Protein AF-A0AAJ4DFL1-F1 (afdb_monomer_lite)

pLDDT: mean 72.44, std 19.65, range [37.81, 98.0]

Radius of gyration: 39.37 Å; chains: 1; bounding box: 104×99×91 Å

Structure (mmCIF, N/CA/C/O backbone):
data_AF-A0AAJ4DFL1-F1
#
_entry.id   AF-A0AAJ4DFL1-F1
#
loop_
_atom_site.group_PDB
_atom_site.id
_atom_site.type_symbol
_atom_site.label_atom_id
_atom_site.label_alt_id
_atom_site.label_comp_id
_atom_site.label_asym_id
_atom_site.label_entity_id
_atom_site.label_seq_id
_atom_site.pdbx_PDB_ins_code
_atom_site.Cartn_x
_atom_site.Cartn_y
_atom_site.Cartn_z
_atom_site.occupancy
_atom_site.B_iso_or_equiv
_atom_site.auth_seq_id
_atom_site.auth_comp_id
_atom_site.auth_asym_id
_atom_site.auth_atom_id
_atom_site.pdbx_PDB_model_num
ATOM 1 N N . MET A 1 1 ? 28.702 -18.946 -55.235 1.00 53.72 1 MET A N 1
ATOM 2 C CA . MET A 1 1 ? 29.778 -18.644 -54.269 1.00 53.72 1 MET A CA 1
ATOM 3 C C . MET A 1 1 ? 29.475 -17.283 -53.666 1.00 53.72 1 MET A C 1
ATOM 5 O O . MET A 1 1 ? 29.506 -16.307 -54.401 1.00 53.72 1 MET A O 1
ATOM 9 N N . THR A 1 2 ? 29.074 -17.209 -52.398 1.00 60.59 2 THR A N 1
ATOM 10 C CA . THR A 1 2 ? 28.815 -15.931 -51.713 1.00 60.59 2 THR A CA 1
ATOM 11 C C . THR A 1 2 ? 30.105 -15.444 -51.063 1.00 60.59 2 THR A C 1
ATOM 13 O O . THR A 1 2 ? 30.611 -16.074 -50.138 1.00 60.59 2 THR A O 1
ATOM 16 N N . THR A 1 3 ? 30.663 -14.351 -51.575 1.00 58.91 3 THR A N 1
ATOM 17 C CA . THR A 1 3 ? 31.825 -13.661 -51.001 1.00 58.91 3 THR A CA 1
ATOM 18 C C . THR A 1 3 ? 31.372 -12.766 -49.852 1.00 58.91 3 THR A C 1
ATOM 20 O O . THR A 1 3 ? 30.737 -11.739 -50.082 1.00 58.91 3 THR A O 1
ATOM 23 N N . THR A 1 4 ? 31.691 -13.154 -48.618 1.00 68.88 4 THR A N 1
ATOM 24 C CA . THR A 1 4 ? 31.477 -12.321 -47.429 1.00 68.88 4 THR A CA 1
ATOM 25 C C . THR A 1 4 ? 32.661 -11.374 -47.262 1.00 68.88 4 THR A C 1
ATOM 27 O O . THR A 1 4 ? 33.772 -11.809 -46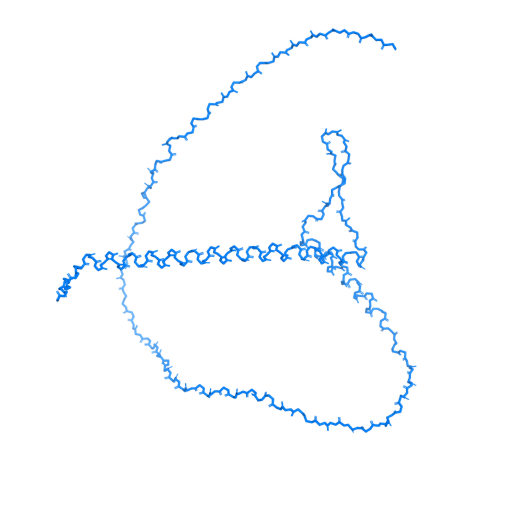.966 1.00 68.88 4 THR A O 1
ATOM 30 N N . THR A 1 5 ? 32.436 -10.080 -47.467 1.00 79.19 5 THR A N 1
ATOM 31 C CA . THR A 1 5 ? 33.447 -9.038 -47.241 1.00 79.19 5 THR A CA 1
ATOM 32 C C . THR A 1 5 ? 33.637 -8.814 -45.734 1.00 79.19 5 THR A C 1
ATOM 34 O O . THR A 1 5 ? 32.636 -8.732 -45.014 1.00 79.19 5 THR A O 1
ATOM 37 N N . PRO A 1 6 ? 34.879 -8.706 -45.223 1.00 80.25 6 PRO A N 1
ATOM 38 C CA . PRO A 1 6 ? 35.115 -8.472 -43.801 1.00 80.25 6 PRO A CA 1
ATOM 39 C C . PRO A 1 6 ? 34.605 -7.090 -43.367 1.00 80.25 6 PRO A C 1
ATOM 41 O O . PRO A 1 6 ? 34.792 -6.094 -44.068 1.00 80.25 6 PRO A O 1
ATOM 44 N N . LYS A 1 7 ? 33.967 -7.033 -42.191 1.00 84.94 7 LYS A N 1
ATOM 45 C CA . LYS A 1 7 ? 33.466 -5.785 -41.598 1.00 84.94 7 LYS A CA 1
ATOM 46 C C . LYS A 1 7 ? 34.621 -4.907 -41.122 1.00 84.94 7 LYS A C 1
ATOM 48 O O . LYS A 1 7 ? 35.614 -5.390 -40.581 1.00 84.94 7 LYS A O 1
ATOM 53 N N . THR A 1 8 ? 34.465 -3.599 -41.274 1.00 92.44 8 THR A N 1
ATOM 54 C CA . THR A 1 8 ? 35.417 -2.608 -40.757 1.00 92.44 8 THR A CA 1
ATOM 55 C C . THR A 1 8 ? 35.271 -2.429 -39.241 1.00 92.44 8 THR A C 1
ATOM 57 O O . THR A 1 8 ? 34.187 -2.598 -38.681 1.00 92.44 8 THR A O 1
ATOM 60 N N . ALA A 1 9 ? 36.334 -1.988 -38.561 1.00 90.25 9 ALA A N 1
ATOM 61 C CA . ALA A 1 9 ? 36.309 -1.708 -37.119 1.00 90.25 9 ALA A CA 1
ATOM 62 C C . ALA A 1 9 ? 35.264 -0.646 -36.709 1.00 90.25 9 ALA A C 1
ATOM 64 O O . ALA A 1 9 ? 34.814 -0.612 -35.565 1.00 90.25 9 ALA A O 1
ATOM 65 N N . ARG A 1 10 ? 34.867 0.239 -37.634 1.00 91.12 10 ARG A N 1
ATOM 66 C CA . ARG A 1 10 ? 33.775 1.201 -37.420 1.00 91.12 10 ARG A CA 1
ATOM 67 C C . ARG A 1 10 ? 32.409 0.513 -37.431 1.00 91.12 10 ARG A C 1
ATOM 69 O O . ARG A 1 10 ? 31.585 0.823 -36.581 1.00 91.12 10 ARG A O 1
ATOM 76 N N . GLN A 1 11 ? 32.188 -0.424 -38.355 1.00 91.38 11 GLN A N 1
ATOM 77 C CA . GLN A 1 11 ? 30.948 -1.204 -38.429 1.00 91.38 11 GLN A CA 1
ATOM 78 C C . GLN A 1 11 ? 30.784 -2.099 -37.199 1.00 91.38 11 GLN A C 1
ATOM 80 O O . GLN A 1 11 ? 29.710 -2.116 -36.615 1.00 91.38 11 GLN A O 1
ATOM 85 N N . LEU A 1 12 ? 31.859 -2.751 -36.745 1.00 92.56 12 LEU A N 1
ATOM 86 C CA . LEU A 1 12 ? 31.827 -3.572 -35.529 1.00 92.56 12 LEU A CA 1
ATOM 87 C C . LEU A 1 12 ? 31.477 -2.750 -34.280 1.00 92.56 12 LEU A C 1
ATOM 89 O O . LEU A 1 12 ? 30.645 -3.169 -33.483 1.00 92.56 12 LEU A O 1
ATOM 93 N N . ARG A 1 13 ? 32.057 -1.550 -34.130 1.00 93.06 13 ARG A N 1
ATOM 94 C CA . ARG A 1 13 ? 31.710 -0.643 -33.024 1.00 93.06 13 ARG A CA 1
ATOM 95 C C . ARG A 1 13 ? 30.265 -0.156 -33.102 1.00 93.06 13 ARG A C 1
ATOM 97 O O . ARG A 1 13 ? 29.603 -0.105 -32.076 1.00 93.06 13 ARG A O 1
ATOM 104 N N . ALA A 1 14 ? 29.774 0.174 -34.295 1.00 94.44 14 ALA A N 1
ATOM 105 C CA . ALA A 1 14 ? 28.389 0.604 -34.476 1.00 94.44 14 ALA A CA 1
ATOM 106 C C . ALA A 1 14 ? 27.386 -0.515 -34.144 1.00 94.44 14 ALA A C 1
ATOM 108 O O . ALA A 1 14 ? 26.401 -0.263 -33.461 1.00 94.44 14 ALA A O 1
ATOM 109 N N . GLU A 1 15 ? 27.657 -1.749 -34.576 1.00 93.31 15 GLU A N 1
ATOM 110 C CA . GLU A 1 15 ? 26.826 -2.917 -34.250 1.00 93.31 15 GLU A CA 1
ATOM 111 C C . GLU A 1 15 ? 26.827 -3.213 -32.748 1.00 93.31 15 GLU A C 1
ATOM 113 O O . GLU A 1 15 ? 25.771 -3.449 -32.168 1.00 93.31 15 GLU A O 1
ATOM 118 N N . TRP A 1 16 ? 27.993 -3.139 -32.104 1.00 94.94 16 TRP A N 1
ATOM 119 C CA . TRP A 1 16 ? 28.113 -3.336 -30.661 1.00 94.94 16 TRP A CA 1
ATOM 120 C C . TRP A 1 16 ? 27.351 -2.273 -29.860 1.00 94.94 16 TRP A C 1
ATOM 122 O O . TRP A 1 16 ? 26.625 -2.607 -28.931 1.00 94.94 16 TRP A O 1
ATOM 132 N N . GLN A 1 17 ? 27.461 -1.000 -30.248 1.00 96.12 17 GLN A N 1
ATOM 133 C CA . GLN A 1 17 ? 26.723 0.092 -29.605 1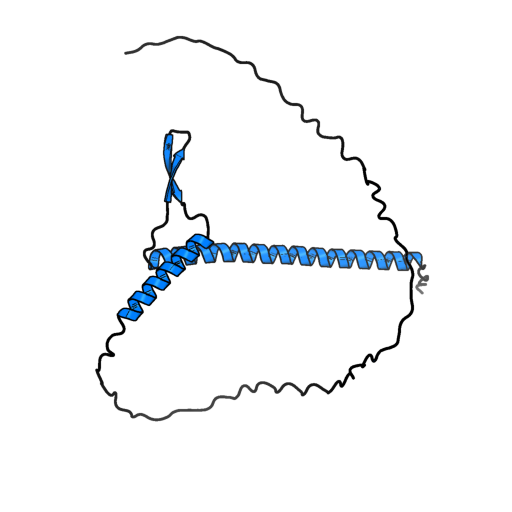.00 96.12 17 GLN A CA 1
ATOM 134 C C . GLN A 1 17 ? 25.208 -0.046 -29.799 1.00 96.12 17 GLN A C 1
ATOM 136 O O . GLN A 1 17 ? 24.447 0.187 -28.866 1.00 96.12 17 GLN A O 1
ATOM 141 N N . ALA A 1 18 ? 24.761 -0.480 -30.981 1.00 95.75 18 ALA A N 1
ATOM 142 C CA . ALA A 1 18 ? 23.346 -0.746 -31.228 1.00 95.75 18 ALA A CA 1
ATOM 143 C C . ALA A 1 18 ? 22.814 -1.910 -30.372 1.00 95.75 18 ALA A C 1
ATOM 145 O O . ALA A 1 18 ? 21.696 -1.840 -29.867 1.00 95.75 18 ALA A O 1
ATOM 146 N N . GLU A 1 19 ? 23.615 -2.960 -30.182 1.00 95.25 19 GLU A N 1
ATOM 147 C CA . GLU A 1 19 ? 23.266 -4.085 -29.311 1.00 95.25 19 GLU A CA 1
ATOM 148 C C . GLU A 1 19 ? 23.213 -3.670 -27.833 1.00 95.25 19 GLU A C 1
ATOM 150 O O . GLU A 1 19 ? 22.277 -4.056 -27.134 1.00 95.25 19 GLU A O 1
ATOM 155 N N . ILE A 1 20 ? 24.159 -2.848 -27.361 1.00 96.62 20 ILE A N 1
ATOM 156 C CA . ILE A 1 20 ? 24.109 -2.279 -26.003 1.00 96.62 20 ILE A CA 1
ATOM 157 C C . ILE A 1 20 ? 22.838 -1.451 -25.828 1.00 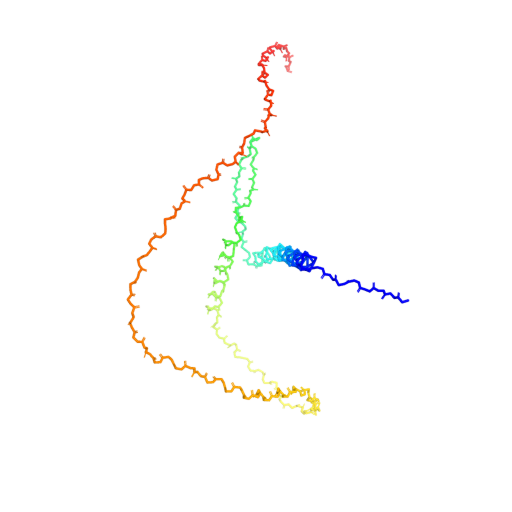96.62 20 ILE A C 1
ATOM 159 O O . ILE A 1 20 ? 22.056 -1.737 -24.926 1.00 96.62 20 ILE A O 1
ATOM 163 N N . ALA A 1 21 ? 22.584 -0.496 -26.726 1.00 96.44 21 ALA A N 1
ATOM 164 C CA . ALA A 1 21 ? 21.412 0.372 -26.643 1.00 96.44 21 ALA A CA 1
ATOM 165 C C . ALA A 1 21 ? 20.101 -0.429 -26.655 1.00 96.44 21 ALA A C 1
ATOM 167 O O . ALA A 1 21 ? 19.148 -0.099 -25.946 1.00 96.44 21 ALA A O 1
ATOM 168 N N . ARG A 1 22 ? 20.048 -1.520 -27.429 1.00 96.75 22 ARG A N 1
ATOM 169 C CA . ARG A 1 22 ? 18.907 -2.436 -27.427 1.00 96.75 22 ARG A CA 1
ATOM 170 C C . ARG A 1 22 ? 18.735 -3.122 -26.070 1.00 96.75 22 ARG A C 1
ATOM 172 O O . ARG A 1 22 ? 17.619 -3.148 -25.558 1.00 96.75 22 ARG A O 1
ATOM 179 N N . ARG A 1 23 ? 19.807 -3.669 -25.492 1.00 97.00 23 ARG A N 1
ATOM 180 C CA . ARG A 1 23 ? 19.751 -4.342 -24.184 1.00 97.00 23 ARG A CA 1
ATOM 181 C C . ARG A 1 23 ? 19.372 -3.382 -23.066 1.00 97.00 23 ARG A C 1
ATOM 183 O O . ARG A 1 23 ? 18.537 -3.726 -22.240 1.00 97.00 23 ARG A O 1
ATOM 190 N N . GLU A 1 24 ? 19.926 -2.176 -23.068 1.00 97.69 24 GLU A N 1
ATOM 191 C CA . GLU A 1 24 ? 19.559 -1.126 -22.114 1.00 97.69 24 GLU A CA 1
ATOM 192 C C . GLU A 1 24 ? 18.075 -0.765 -22.239 1.00 97.69 24 GLU A C 1
ATOM 194 O O . GLU A 1 24 ? 17.365 -0.701 -21.236 1.00 97.69 24 GLU A O 1
ATOM 199 N N . ALA A 1 25 ? 17.565 -0.618 -23.466 1.00 95.94 25 ALA A N 1
ATOM 200 C CA . ALA A 1 25 ? 16.144 -0.370 -23.690 1.00 95.94 25 ALA A CA 1
ATOM 201 C C . ALA A 1 25 ? 15.255 -1.528 -23.195 1.00 95.94 25 ALA A C 1
ATOM 203 O O . ALA A 1 25 ? 14.194 -1.278 -22.618 1.00 95.94 25 ALA A O 1
ATOM 204 N N . GLU A 1 26 ? 15.679 -2.781 -23.390 1.00 97.31 26 GLU A N 1
ATOM 205 C CA . GLU A 1 26 ? 14.979 -3.969 -22.884 1.00 97.31 26 GLU A CA 1
ATOM 206 C C . GLU A 1 26 ? 14.964 -4.009 -21.343 1.00 97.31 26 GLU A C 1
ATOM 208 O O . GLU A 1 26 ? 13.905 -4.252 -20.757 1.00 97.31 26 GLU A O 1
ATOM 213 N N . ILE A 1 27 ? 16.085 -3.691 -20.685 1.00 96.62 27 ILE A N 1
ATOM 214 C CA . ILE A 1 27 ? 16.189 -3.619 -19.215 1.00 96.62 27 ILE A CA 1
ATOM 215 C C . ILE A 1 27 ? 15.248 -2.546 -18.666 1.00 96.62 27 ILE A C 1
ATOM 217 O O . ILE A 1 27 ? 14.385 -2.839 -17.840 1.00 96.62 27 ILE A O 1
ATOM 221 N N . VAL A 1 28 ? 15.330 -1.324 -19.192 1.00 98.00 28 VAL A N 1
ATOM 222 C CA . VAL A 1 28 ? 14.488 -0.209 -18.736 1.00 98.00 28 VAL A CA 1
ATOM 223 C C . VAL A 1 28 ? 12.998 -0.504 -18.971 1.00 98.00 28 VAL A C 1
ATOM 225 O O . VAL A 1 28 ? 12.135 -0.126 -18.171 1.00 98.00 28 VAL A O 1
ATOM 228 N N . ALA A 1 29 ? 12.653 -1.181 -20.070 1.00 97.44 29 ALA A N 1
ATOM 229 C CA . ALA A 1 29 ? 11.278 -1.604 -20.319 1.00 97.44 29 ALA A CA 1
ATOM 230 C C . ALA A 1 29 ? 10.801 -2.646 -19.293 1.00 97.44 29 ALA A C 1
ATOM 232 O O . ALA A 1 29 ? 9.667 -2.539 -18.810 1.00 97.44 29 ALA A O 1
ATOM 233 N N . ALA A 1 30 ? 11.653 -3.612 -18.936 1.00 96.75 30 ALA A N 1
ATOM 234 C CA . ALA A 1 30 ? 11.356 -4.626 -17.928 1.00 96.75 30 ALA A CA 1
ATOM 235 C C . ALA A 1 30 ? 11.167 -4.009 -16.533 1.00 96.75 30 ALA A C 1
ATOM 237 O O . ALA A 1 30 ? 10.155 -4.286 -15.884 1.00 96.75 30 ALA A O 1
ATOM 238 N N . GLU A 1 31 ? 12.052 -3.100 -16.120 1.00 97.88 31 GLU A N 1
ATOM 239 C CA . GLU A 1 31 ? 11.955 -2.383 -14.840 1.00 97.88 31 GLU A CA 1
ATOM 240 C C . GLU A 1 31 ? 10.658 -1.573 -14.744 1.00 97.88 31 GLU A C 1
ATOM 242 O O . GLU A 1 31 ? 9.919 -1.661 -13.763 1.00 97.88 31 GLU A O 1
ATOM 247 N N . ARG A 1 32 ? 10.292 -0.840 -15.805 1.00 97.31 32 ARG A N 1
ATOM 248 C CA . ARG A 1 32 ? 9.018 -0.098 -15.843 1.00 97.31 32 ARG A CA 1
ATOM 249 C C . ARG A 1 32 ? 7.796 -1.011 -15.811 1.00 97.31 32 ARG A C 1
ATOM 251 O O . ARG A 1 32 ? 6.730 -0.584 -15.360 1.00 97.31 32 ARG A O 1
ATOM 258 N N . ALA A 1 33 ? 7.890 -2.220 -16.356 1.00 96.81 33 ALA A N 1
ATOM 259 C CA . ALA A 1 33 ? 6.808 -3.197 -16.286 1.00 96.81 33 ALA A CA 1
ATOM 260 C C . ALA A 1 33 ? 6.703 -3.809 -14.882 1.00 96.81 33 ALA A C 1
ATOM 262 O O . ALA A 1 33 ? 5.599 -4.052 -14.397 1.00 96.81 33 ALA A O 1
ATOM 263 N N . GLU A 1 34 ? 7.828 -4.040 -14.211 1.00 96.88 34 GLU A N 1
ATOM 264 C CA . GLU A 1 34 ? 7.869 -4.482 -12.819 1.00 96.88 34 GLU A CA 1
ATOM 265 C C . GLU A 1 34 ? 7.327 -3.428 -11.855 1.00 96.88 34 GLU A C 1
ATOM 267 O O . GLU A 1 34 ? 6.408 -3.742 -11.101 1.00 96.88 34 GLU A O 1
ATOM 272 N N . ALA A 1 35 ? 7.773 -2.176 -11.961 1.00 97.62 35 ALA A N 1
ATOM 273 C CA . ALA A 1 35 ? 7.247 -1.073 -11.158 1.00 97.62 35 ALA A CA 1
ATOM 274 C C . ALA A 1 35 ? 5.716 -0.969 -11.276 1.00 97.62 35 ALA A C 1
ATOM 276 O O . ALA A 1 35 ? 5.006 -0.934 -10.275 1.00 97.62 35 ALA A O 1
ATOM 277 N N . ARG A 1 36 ? 5.179 -1.063 -12.503 1.00 97.69 36 ARG A N 1
ATOM 278 C CA . ARG A 1 36 ? 3.723 -1.083 -12.734 1.00 97.69 36 ARG A CA 1
ATOM 279 C C . ARG A 1 36 ? 3.020 -2.276 -12.087 1.00 97.69 36 ARG A C 1
ATOM 281 O O . ARG A 1 36 ? 1.903 -2.120 -11.593 1.00 97.69 36 ARG A O 1
ATOM 288 N N . ARG A 1 37 ? 3.638 -3.462 -12.106 1.00 96.81 37 ARG A N 1
ATOM 289 C CA . ARG A 1 37 ? 3.094 -4.662 -11.446 1.00 96.81 37 ARG A CA 1
ATOM 290 C C . ARG A 1 37 ? 3.069 -4.493 -9.929 1.00 96.81 37 ARG A C 1
ATOM 292 O O . ARG A 1 37 ? 2.056 -4.827 -9.318 1.00 96.81 37 ARG A O 1
ATOM 299 N N . ILE A 1 38 ? 4.140 -3.956 -9.346 1.00 96.75 38 ILE A N 1
ATOM 300 C CA . ILE A 1 38 ? 4.238 -3.675 -7.909 1.00 96.75 38 ILE A CA 1
ATOM 301 C C . ILE A 1 38 ? 3.174 -2.653 -7.504 1.00 96.75 38 ILE A C 1
ATOM 303 O O . ILE A 1 38 ? 2.397 -2.921 -6.590 1.00 96.75 38 ILE A O 1
ATOM 307 N N . ASP A 1 39 ? 3.063 -1.539 -8.226 1.00 96.62 39 ASP A N 1
ATOM 308 C CA . ASP A 1 39 ? 2.067 -0.505 -7.940 1.00 96.62 39 ASP A CA 1
ATOM 309 C C . ASP A 1 39 ? 0.639 -1.057 -7.973 1.00 96.62 39 ASP A C 1
ATOM 311 O O . ASP A 1 39 ? -0.170 -0.774 -7.088 1.00 96.62 39 ASP A O 1
ATOM 315 N N . GLU A 1 40 ? 0.307 -1.869 -8.979 1.00 94.94 40 GLU A N 1
ATOM 316 C CA . GLU A 1 40 ? -1.024 -2.466 -9.074 1.00 94.94 40 GLU A CA 1
ATOM 317 C C . GLU A 1 40 ? -1.283 -3.479 -7.952 1.00 94.94 40 GLU A C 1
ATOM 319 O O . GLU A 1 40 ? -2.374 -3.498 -7.371 1.00 94.94 40 GLU A O 1
ATOM 324 N N . ALA A 1 41 ? -0.275 -4.277 -7.588 1.00 93.81 41 ALA A N 1
ATOM 325 C CA . ALA A 1 41 ? -0.357 -5.174 -6.441 1.00 93.81 41 ALA A CA 1
ATOM 326 C C . ALA A 1 41 ? -0.595 -4.393 -5.139 1.00 93.81 41 ALA A C 1
ATOM 328 O O . ALA A 1 41 ? -1.482 -4.760 -4.365 1.00 93.81 41 ALA A O 1
ATOM 329 N N . LEU A 1 42 ? 0.111 -3.277 -4.929 1.00 94.69 42 LEU A N 1
ATOM 330 C CA . LEU A 1 42 ? -0.065 -2.404 -3.767 1.00 94.69 42 LEU A CA 1
ATOM 331 C C . LEU A 1 42 ? -1.451 -1.752 -3.739 1.00 94.69 42 LEU A C 1
ATOM 333 O O . LEU A 1 42 ? -2.086 -1.737 -2.683 1.00 94.69 42 LEU A O 1
ATOM 337 N N . ARG A 1 43 ? -1.975 -1.286 -4.881 1.00 93.81 43 ARG A N 1
ATOM 338 C CA . ARG A 1 43 ? -3.350 -0.754 -4.973 1.00 93.81 43 ARG A CA 1
ATOM 339 C C . ARG A 1 43 ? -4.392 -1.814 -4.629 1.00 93.81 43 ARG A C 1
ATOM 341 O O . ARG A 1 43 ? -5.340 -1.534 -3.891 1.00 93.81 43 ARG A O 1
ATOM 348 N N . ARG A 1 44 ? -4.239 -3.033 -5.157 1.00 89.81 44 ARG A N 1
ATOM 349 C CA . ARG A 1 44 ? -5.159 -4.144 -4.875 1.00 89.81 44 ARG A CA 1
ATOM 350 C C . ARG A 1 44 ? -5.092 -4.559 -3.406 1.00 89.81 44 ARG A C 1
ATOM 352 O O . ARG A 1 44 ? -6.142 -4.723 -2.786 1.00 89.81 44 ARG A O 1
ATOM 359 N N . ALA A 1 45 ? -3.886 -4.683 -2.856 1.00 91.88 45 ALA A N 1
ATOM 360 C CA . ALA A 1 45 ? -3.670 -4.983 -1.447 1.00 91.88 45 ALA A CA 1
ATOM 361 C C . ALA A 1 45 ? -4.248 -3.884 -0.545 1.00 91.88 45 ALA A C 1
ATOM 363 O O . ALA A 1 45 ? -4.907 -4.206 0.435 1.00 91.88 45 ALA A O 1
ATOM 364 N N . GLY A 1 46 ? -4.087 -2.607 -0.906 1.00 88.88 46 GLY A N 1
ATOM 365 C CA . GLY A 1 46 ? -4.658 -1.477 -0.167 1.00 88.88 46 GLY A CA 1
ATOM 366 C C . GLY A 1 46 ? -6.175 -1.571 -0.023 1.00 88.88 46 GLY A C 1
ATOM 367 O O . GLY A 1 46 ? -6.690 -1.466 1.085 1.00 88.88 46 GLY A O 1
ATOM 368 N N . ARG A 1 47 ? -6.900 -1.882 -1.108 1.00 86.06 47 ARG A N 1
ATOM 369 C CA . ARG A 1 47 ? -8.359 -2.101 -1.035 1.00 86.06 47 ARG A CA 1
ATOM 370 C C . ARG A 1 47 ? -8.733 -3.269 -0.121 1.00 86.06 47 ARG A C 1
ATOM 372 O O . ARG A 1 47 ? -9.687 -3.161 0.640 1.00 86.06 47 ARG A O 1
ATOM 379 N N . ALA A 1 48 ? -7.981 -4.369 -0.185 1.00 88.69 48 ALA A N 1
ATOM 380 C CA . ALA A 1 48 ? -8.219 -5.526 0.674 1.00 88.69 48 ALA A CA 1
ATOM 381 C C . ALA A 1 48 ? -7.944 -5.216 2.156 1.00 88.69 48 ALA A C 1
ATOM 383 O O . ALA A 1 48 ? -8.725 -5.628 3.010 1.00 88.69 48 ALA A O 1
ATOM 384 N N . ARG A 1 49 ? -6.883 -4.454 2.462 1.00 89.06 49 ARG A N 1
ATOM 385 C CA . ARG A 1 49 ? -6.576 -4.008 3.830 1.00 89.06 49 ARG A CA 1
ATOM 386 C C . ARG A 1 49 ? -7.678 -3.122 4.393 1.00 89.06 49 ARG A C 1
ATOM 388 O O . ARG A 1 49 ? -8.127 -3.373 5.504 1.00 89.06 49 ARG A O 1
ATOM 395 N N . VAL A 1 50 ? -8.156 -2.147 3.617 1.00 87.62 50 VAL A N 1
ATOM 396 C CA . VAL A 1 50 ? -9.266 -1.276 4.036 1.00 87.62 50 VAL A CA 1
ATOM 397 C C . VAL A 1 50 ? -10.513 -2.103 4.352 1.00 87.62 50 VAL A C 1
ATOM 399 O O . VAL A 1 50 ? -11.050 -1.972 5.446 1.00 87.62 50 VAL A O 1
ATOM 402 N N . ALA A 1 51 ? -10.909 -3.016 3.461 1.00 87.94 51 ALA A N 1
ATOM 403 C CA . ALA A 1 51 ? -12.070 -3.878 3.690 1.00 87.94 51 ALA A CA 1
ATOM 404 C C . ALA A 1 51 ? -11.914 -4.765 4.942 1.00 87.94 51 ALA A C 1
ATOM 406 O O . ALA A 1 51 ? -12.866 -4.947 5.703 1.00 87.94 51 ALA A O 1
ATOM 407 N N . ALA A 1 52 ? -10.711 -5.297 5.182 1.00 89.19 52 ALA A N 1
ATOM 408 C CA . ALA A 1 52 ? -10.422 -6.084 6.377 1.00 89.19 52 ALA A CA 1
ATOM 409 C C . ALA A 1 52 ? -10.530 -5.242 7.659 1.00 89.19 52 ALA A C 1
ATOM 411 O O . ALA A 1 52 ? -11.143 -5.686 8.626 1.00 89.19 52 ALA A O 1
ATOM 412 N N . VAL A 1 53 ? -9.983 -4.021 7.663 1.00 89.56 53 VAL A N 1
ATOM 413 C CA . VAL A 1 53 ? -10.072 -3.104 8.812 1.00 89.56 53 VAL A CA 1
ATOM 414 C C . VAL A 1 53 ? -11.523 -2.712 9.092 1.00 89.56 53 VAL A C 1
ATOM 416 O O . VAL A 1 53 ? -11.939 -2.765 10.244 1.00 89.56 53 VAL A O 1
ATOM 419 N N . GLU A 1 54 ? -12.308 -2.381 8.065 1.00 89.88 54 GLU A N 1
ATOM 420 C CA . GLU A 1 54 ? -13.734 -2.050 8.225 1.00 89.88 54 GLU A CA 1
ATOM 421 C C . GLU A 1 54 ? -14.531 -3.225 8.808 1.00 89.88 54 GLU A C 1
ATOM 423 O O . GLU A 1 54 ? -15.303 -3.040 9.746 1.00 89.88 54 GLU A O 1
ATOM 428 N N . THR A 1 55 ? -14.264 -4.449 8.339 1.00 92.06 55 THR A N 1
ATOM 429 C CA . THR A 1 55 ? -14.879 -5.666 8.898 1.00 92.06 55 THR A CA 1
ATOM 430 C C . THR A 1 55 ? -14.522 -5.842 10.378 1.00 92.06 55 THR A C 1
ATOM 432 O O . THR A 1 55 ? -15.378 -6.176 11.194 1.00 92.06 55 THR A O 1
ATOM 435 N N . LEU A 1 56 ? -13.260 -5.606 10.755 1.00 92.44 56 LEU A N 1
ATOM 436 C CA . LEU A 1 56 ? -12.821 -5.729 12.147 1.00 92.44 56 LEU A CA 1
ATOM 437 C C . LEU A 1 56 ? -13.434 -4.656 13.052 1.00 92.44 56 LEU A C 1
ATOM 439 O O . LEU A 1 56 ? -13.762 -4.952 14.199 1.00 92.44 56 LEU A O 1
ATOM 443 N N . TYR A 1 57 ? -13.620 -3.438 12.545 1.00 92.31 57 TYR A N 1
ATOM 444 C CA . TYR A 1 57 ? -14.324 -2.374 13.261 1.00 92.31 57 TYR A CA 1
ATOM 445 C C . TYR A 1 57 ? -15.768 -2.768 13.557 1.00 92.31 57 TYR A C 1
ATOM 447 O O . TYR A 1 57 ? -16.204 -2.649 14.700 1.00 92.31 57 TYR A O 1
ATOM 455 N N . GLU A 1 58 ? -16.479 -3.297 12.559 1.00 92.06 58 GLU A N 1
ATOM 456 C CA . GLU A 1 58 ? -17.848 -3.785 12.730 1.00 92.06 58 GLU A CA 1
ATOM 457 C C . GLU A 1 58 ? -17.909 -4.919 13.764 1.00 92.06 58 GLU A C 1
ATOM 459 O O . GLU A 1 58 ? -18.698 -4.859 14.707 1.00 92.06 58 GLU A O 1
ATOM 464 N N . MET A 1 59 ? -17.026 -5.919 13.649 1.00 93.69 59 MET A N 1
ATOM 465 C CA . MET A 1 59 ? -16.979 -7.057 14.576 1.00 93.69 59 MET A CA 1
ATOM 466 C C . MET A 1 59 ? -16.668 -6.655 16.022 1.00 93.69 59 MET A C 1
ATOM 468 O O . MET A 1 59 ? -17.169 -7.285 16.953 1.00 93.69 59 MET A O 1
ATOM 472 N N . LEU A 1 60 ? -15.825 -5.639 16.215 1.00 92.88 60 LEU A N 1
ATOM 473 C CA . LEU A 1 60 ? -15.436 -5.143 17.537 1.00 92.88 60 LEU A CA 1
ATOM 474 C C . LEU A 1 60 ? -16.342 -4.012 18.046 1.00 92.88 60 LEU A C 1
ATOM 476 O O . LEU A 1 60 ? -16.142 -3.548 19.167 1.00 92.88 60 LEU A O 1
ATOM 480 N N . GLY A 1 61 ? -17.324 -3.570 17.252 1.00 92.25 61 GLY A N 1
ATOM 481 C CA . GLY A 1 61 ? -18.207 -2.455 17.598 1.00 92.25 61 GLY A CA 1
ATOM 482 C C . GLY A 1 61 ? -17.469 -1.122 17.760 1.00 92.25 61 GLY A C 1
ATOM 483 O O . GLY A 1 61 ? -17.833 -0.322 18.619 1.00 92.25 61 GLY A O 1
ATOM 484 N N . ILE A 1 62 ? -16.401 -0.899 16.989 1.00 90.38 62 ILE A N 1
ATOM 485 C CA . ILE A 1 62 ? -15.642 0.355 17.002 1.00 90.38 62 ILE A CA 1
ATOM 486 C C . ILE A 1 62 ? -16.339 1.346 16.070 1.00 90.38 62 ILE A C 1
ATOM 488 O O . ILE A 1 62 ? -16.334 1.170 14.852 1.00 90.38 62 ILE A O 1
ATOM 492 N N . ASP A 1 63 ? -16.897 2.411 16.641 1.00 88.56 63 ASP A N 1
ATOM 493 C CA . ASP A 1 63 ? -17.544 3.464 15.862 1.00 88.56 63 ASP A CA 1
ATOM 494 C C . ASP A 1 63 ? -16.539 4.239 14.991 1.00 88.56 63 ASP A C 1
ATOM 496 O O . ASP A 1 63 ? -15.428 4.592 15.410 1.00 88.56 63 ASP A O 1
ATOM 500 N N . GLU A 1 64 ? -16.958 4.562 13.766 1.00 85.44 64 GLU A N 1
ATOM 501 C CA . GLU A 1 64 ? -16.202 5.453 12.888 1.00 85.44 64 GLU A CA 1
ATOM 502 C C . GLU A 1 64 ? -16.182 6.877 13.446 1.00 85.44 64 GLU A C 1
ATOM 504 O O . GLU A 1 64 ? -17.220 7.434 13.822 1.00 85.44 64 GLU A O 1
ATOM 509 N N . GLN A 1 65 ? -15.015 7.527 13.424 1.00 87.19 65 GLN A N 1
ATOM 510 C CA . GLN A 1 65 ? -14.975 8.945 13.755 1.00 87.19 65 GLN A CA 1
ATOM 511 C C . GLN A 1 65 ? -15.420 9.756 12.550 1.00 87.19 65 GLN A C 1
ATOM 513 O O . GLN A 1 65 ? -14.894 9.658 11.433 1.00 87.19 65 GLN A O 1
ATOM 518 N N . THR A 1 66 ? -16.397 10.614 12.800 1.00 90.12 66 THR A N 1
ATOM 519 C CA . THR A 1 66 ? -16.924 11.543 11.816 1.00 90.12 66 THR A CA 1
ATOM 520 C C . THR A 1 66 ? -16.819 12.966 12.337 1.00 90.12 66 THR A C 1
ATOM 522 O O . THR A 1 66 ? -16.873 13.230 13.537 1.00 90.12 66 THR A O 1
ATOM 525 N N . LYS A 1 67 ? -16.641 13.904 11.411 1.00 92.00 67 LYS A N 1
ATOM 526 C CA . LYS A 1 67 ? -16.647 15.338 11.679 1.00 92.00 67 LYS A CA 1
ATOM 527 C C . LYS A 1 67 ? -17.697 16.012 10.817 1.00 92.00 67 LYS A C 1
ATOM 529 O O . LYS A 1 67 ? -17.857 15.697 9.637 1.00 92.00 67 LYS A O 1
ATOM 534 N N . THR A 1 68 ? -18.399 16.973 11.390 1.00 94.75 68 THR A N 1
ATOM 535 C CA . THR A 1 68 ? -19.338 17.808 10.645 1.00 94.75 68 THR A CA 1
ATOM 536 C C . THR A 1 68 ? -18.582 18.919 9.928 1.00 94.75 68 THR A C 1
ATOM 538 O O . THR A 1 68 ? -17.785 19.633 10.538 1.00 94.75 68 THR A O 1
ATOM 541 N N . ARG A 1 69 ? -18.846 19.092 8.634 1.00 92.94 69 ARG A N 1
ATOM 542 C CA . ARG A 1 69 ? -18.340 20.197 7.821 1.00 92.94 69 ARG A CA 1
ATOM 543 C C . ARG A 1 69 ? -19.512 20.926 7.180 1.00 92.94 69 ARG A C 1
ATOM 545 O O . ARG A 1 69 ? -20.322 20.313 6.490 1.00 92.94 69 ARG A O 1
ATOM 552 N N . THR A 1 70 ? -19.564 22.239 7.357 1.00 94.81 70 THR A N 1
ATOM 553 C CA . THR A 1 70 ? -20.536 23.087 6.663 1.00 94.81 70 THR A CA 1
ATOM 554 C C . THR A 1 70 ? -20.042 23.386 5.252 1.00 94.81 70 THR A C 1
ATOM 556 O O . THR A 1 70 ? -18.882 23.757 5.043 1.00 94.81 70 THR A O 1
ATOM 559 N N . ARG A 1 71 ? -20.912 23.180 4.267 1.00 91.94 71 ARG A N 1
ATOM 560 C CA . ARG A 1 71 ? -20.667 23.492 2.860 1.00 91.94 71 ARG A CA 1
ATOM 561 C C . ARG A 1 71 ? -20.945 24.968 2.573 1.00 91.94 71 ARG A C 1
ATOM 563 O O . ARG A 1 71 ? -21.520 25.691 3.380 1.00 91.94 71 ARG A O 1
ATOM 570 N N . ARG A 1 72 ? -20.533 25.417 1.385 1.00 93.50 72 ARG A N 1
ATOM 571 C CA . ARG A 1 72 ? -20.717 26.805 0.924 1.00 93.50 72 ARG A CA 1
ATOM 572 C C . ARG A 1 72 ? -22.192 27.193 0.758 1.00 93.50 72 ARG A C 1
ATOM 574 O O . ARG A 1 72 ? -22.517 28.365 0.862 1.00 93.50 72 ARG A O 1
ATOM 581 N N . ASP A 1 73 ? -23.056 26.212 0.520 1.00 91.69 73 ASP A N 1
ATOM 582 C CA . ASP A 1 73 ? -24.515 26.349 0.427 1.00 91.69 73 ASP A CA 1
ATOM 583 C C . ASP A 1 73 ? -25.211 26.397 1.804 1.00 91.69 73 ASP A C 1
ATOM 585 O O . ASP A 1 73 ? -26.435 26.465 1.875 1.00 91.69 73 ASP A O 1
ATOM 589 N N . GLY A 1 74 ? -24.445 26.352 2.901 1.00 90.44 74 GLY A N 1
ATOM 590 C CA . GLY A 1 74 ? -24.964 26.342 4.268 1.00 90.44 74 GLY A CA 1
ATOM 591 C C . GLY A 1 74 ? -25.435 24.969 4.756 1.00 90.44 74 GLY A C 1
ATOM 592 O O . GLY A 1 74 ? -25.794 24.840 5.926 1.00 90.44 74 GLY A O 1
ATOM 593 N N . SER A 1 75 ? -25.402 23.931 3.915 1.00 93.12 75 SER A N 1
ATOM 594 C CA . SER A 1 75 ? -25.749 22.573 4.339 1.00 93.12 75 SER A CA 1
ATOM 595 C C . SER A 1 75 ? -24.653 21.966 5.223 1.00 93.12 75 SER A C 1
ATOM 597 O O . SER A 1 75 ? -23.456 22.195 5.023 1.00 93.12 75 SER A O 1
ATOM 599 N N . VAL A 1 76 ? -25.054 21.180 6.225 1.00 93.38 76 VAL A N 1
ATOM 600 C CA . VAL A 1 76 ? -24.123 20.436 7.084 1.00 93.38 76 VAL A CA 1
ATOM 601 C C . VAL A 1 76 ? -23.925 19.046 6.503 1.00 93.38 76 VAL A C 1
ATOM 603 O O . VAL A 1 76 ? -24.883 18.302 6.305 1.00 93.38 76 VAL A O 1
ATOM 606 N N . GLN A 1 77 ? -22.670 18.690 6.248 1.00 93.06 77 GLN A N 1
ATOM 607 C CA . GLN A 1 77 ? -22.282 17.364 5.798 1.00 93.06 77 GLN A CA 1
ATOM 608 C C . GLN A 1 77 ? -21.460 16.665 6.879 1.00 93.06 77 GLN A C 1
ATOM 610 O O . GLN A 1 77 ? -20.455 17.196 7.350 1.00 93.06 77 GLN A O 1
ATOM 615 N N . THR A 1 78 ? -21.839 15.439 7.219 1.00 90.62 78 THR A N 1
ATOM 616 C CA . THR A 1 78 ? -20.989 14.539 8.001 1.00 90.62 78 THR A CA 1
ATOM 617 C C . THR A 1 78 ? -19.933 13.934 7.082 1.00 90.62 78 THR A C 1
ATOM 619 O O . THR A 1 78 ? -20.255 13.359 6.042 1.00 90.62 78 THR A O 1
ATOM 622 N N . VAL A 1 79 ? -18.663 14.107 7.435 1.00 90.62 79 VAL A N 1
ATOM 623 C CA . VAL A 1 79 ? -17.512 13.602 6.682 1.00 90.62 79 VAL A CA 1
ATOM 624 C C . VAL A 1 79 ? -16.715 12.681 7.591 1.00 90.62 79 VAL A C 1
ATOM 626 O O . VAL A 1 79 ? -16.535 12.978 8.771 1.00 90.62 79 VAL A O 1
ATOM 629 N N . ARG A 1 80 ? -16.212 11.573 7.048 1.00 86.25 80 ARG A N 1
ATOM 630 C CA . ARG A 1 80 ? -15.333 10.661 7.782 1.00 86.25 80 ARG A CA 1
ATOM 631 C C . ARG A 1 80 ? -14.067 11.415 8.209 1.00 86.25 80 ARG A C 1
ATOM 633 O O . ARG A 1 80 ? -13.426 12.074 7.387 1.00 86.25 80 ARG A O 1
ATOM 640 N N . ALA A 1 81 ? -13.763 11.390 9.502 1.00 85.69 81 ALA A N 1
ATOM 641 C CA . ALA A 1 81 ? -12.524 11.946 10.042 1.00 85.69 81 ALA A CA 1
ATOM 642 C C . ALA A 1 81 ? -11.364 10.953 9.878 1.00 85.69 81 ALA A C 1
ATOM 644 O O . ALA A 1 81 ? -10.228 11.381 9.705 1.00 85.69 81 ALA A O 1
ATOM 645 N N . ASP A 1 82 ? -11.695 9.660 9.814 1.00 77.06 82 ASP A N 1
ATOM 646 C CA . ASP A 1 82 ? -10.786 8.514 9.701 1.00 77.06 82 ASP A CA 1
ATOM 647 C C . ASP A 1 82 ? -10.155 8.356 8.311 1.00 77.06 82 ASP A C 1
ATOM 649 O O . ASP A 1 82 ? -10.342 7.342 7.629 1.00 77.06 82 ASP A O 1
ATOM 653 N N . LEU A 1 83 ? -9.437 9.380 7.857 1.00 75.62 83 LEU A N 1
ATOM 654 C CA . LEU A 1 83 ? -8.751 9.357 6.566 1.00 75.62 83 LEU A CA 1
ATOM 655 C C . LEU A 1 83 ? -7.430 8.580 6.628 1.00 75.62 83 LEU A C 1
ATOM 657 O O . LEU A 1 83 ? -7.046 7.986 5.621 1.00 75.62 83 LEU A O 1
ATOM 661 N N . ASP A 1 84 ? -6.778 8.543 7.791 1.00 83.25 84 ASP A N 1
ATOM 662 C CA . ASP A 1 84 ? -5.487 7.884 7.971 1.00 83.25 84 ASP A CA 1
ATOM 663 C C . ASP A 1 84 ? -5.644 6.390 8.320 1.00 83.25 84 ASP A C 1
ATOM 665 O O . ASP A 1 84 ? -6.318 6.013 9.281 1.00 83.25 84 ASP A O 1
ATOM 669 N N . GLU A 1 85 ? -5.026 5.517 7.515 1.00 79.62 85 GLU A N 1
ATOM 670 C CA . GLU A 1 85 ? -4.991 4.068 7.758 1.00 79.62 85 GLU A CA 1
ATOM 671 C C . GLU A 1 85 ? -4.205 3.735 9.033 1.00 79.62 85 GLU A C 1
ATOM 673 O O . GLU A 1 85 ? -4.595 2.805 9.742 1.00 79.62 85 GLU A O 1
ATOM 678 N N . ALA A 1 86 ? -3.159 4.504 9.352 1.00 83.62 86 ALA A N 1
ATOM 679 C CA . ALA A 1 86 ? -2.331 4.284 10.534 1.00 83.62 86 ALA A CA 1
ATOM 680 C C . ALA A 1 86 ? -3.124 4.532 11.825 1.00 83.62 86 ALA A C 1
ATOM 682 O O . ALA A 1 86 ? -3.216 3.639 12.664 1.00 83.62 86 ALA A O 1
ATOM 683 N N . GLU A 1 87 ? -3.804 5.676 11.939 1.00 85.81 87 GLU A N 1
ATOM 684 C CA . GLU A 1 87 ? -4.647 5.999 13.103 1.00 85.81 87 GLU A CA 1
ATOM 685 C C . GLU A 1 87 ? -5.804 4.999 13.279 1.00 85.81 87 GLU A C 1
ATOM 687 O O . GLU A 1 87 ? -6.214 4.672 14.400 1.00 85.81 87 GLU A O 1
ATOM 692 N N . ARG A 1 88 ? -6.355 4.481 12.169 1.00 85.06 88 ARG A N 1
ATOM 693 C CA . ARG A 1 88 ? -7.349 3.400 12.233 1.00 85.06 88 ARG A CA 1
ATOM 694 C C . ARG A 1 88 ? -6.741 2.105 12.776 1.00 85.06 88 ARG A C 1
ATOM 696 O O . ARG A 1 88 ? -7.318 1.463 13.654 1.00 85.06 88 ARG A O 1
ATOM 703 N N . ALA A 1 89 ? -5.571 1.720 12.276 1.00 87.44 89 ALA A N 1
ATOM 704 C CA . ALA A 1 89 ? -4.878 0.527 12.744 1.00 87.44 89 ALA A CA 1
ATOM 705 C C . ALA A 1 89 ? -4.506 0.630 14.234 1.00 87.44 89 ALA A C 1
ATOM 707 O O . ALA A 1 89 ? -4.684 -0.339 14.969 1.00 87.44 89 ALA A O 1
ATOM 708 N N . GLU A 1 90 ? -4.072 1.797 14.710 1.00 88.44 90 GLU A N 1
ATOM 709 C CA . GLU A 1 90 ? -3.758 2.026 16.126 1.00 88.44 90 GLU A CA 1
ATOM 710 C C . GLU A 1 90 ? -4.974 1.827 17.037 1.00 88.44 90 GLU A C 1
ATOM 712 O O . GLU A 1 90 ? -4.883 1.135 18.054 1.00 88.44 90 GLU A O 1
ATOM 717 N N . ARG A 1 91 ? -6.144 2.360 16.661 1.00 88.38 91 ARG A N 1
ATOM 718 C CA . ARG A 1 91 ? -7.383 2.145 17.429 1.00 88.38 91 ARG A CA 1
ATOM 719 C C . ARG A 1 91 ? -7.822 0.690 17.430 1.00 88.38 91 ARG A C 1
ATOM 721 O O . ARG A 1 91 ? -8.261 0.193 18.465 1.00 88.38 91 ARG A O 1
ATOM 728 N N . LEU A 1 92 ? -7.674 0.005 16.299 1.00 91.56 92 LEU A N 1
ATOM 729 C CA . LEU A 1 92 ? -7.937 -1.426 16.221 1.00 91.56 92 LEU A CA 1
ATOM 730 C C . LEU A 1 92 ? -7.031 -2.206 17.181 1.00 91.56 92 LEU A C 1
ATOM 732 O O . LEU A 1 92 ? -7.517 -3.045 17.937 1.00 91.56 92 LEU A O 1
ATOM 736 N N . VAL A 1 93 ? -5.731 -1.901 17.194 1.00 92.44 93 VAL A N 1
ATOM 737 C CA . VAL A 1 93 ? -4.770 -2.513 18.123 1.00 92.44 93 VAL A CA 1
ATOM 738 C C . VAL A 1 93 ? -5.160 -2.232 19.575 1.00 92.44 93 VAL A C 1
ATOM 740 O O . VAL A 1 93 ? -5.165 -3.158 20.384 1.00 92.44 93 VAL A O 1
ATOM 743 N N . ALA A 1 94 ? -5.552 -0.999 19.906 1.00 91.00 94 ALA A N 1
ATOM 744 C CA . ALA A 1 94 ? -6.002 -0.640 21.251 1.00 91.00 94 ALA A CA 1
ATOM 745 C C . ALA A 1 94 ? -7.265 -1.413 21.677 1.00 91.00 94 ALA A C 1
ATOM 747 O O . ALA A 1 94 ? -7.330 -1.923 22.796 1.00 91.00 94 ALA A O 1
ATOM 748 N N . ALA A 1 95 ? -8.247 -1.559 20.784 1.00 90.81 95 ALA A N 1
ATOM 749 C CA . ALA A 1 95 ? -9.464 -2.325 21.052 1.00 90.81 95 ALA A CA 1
ATOM 750 C C . ALA A 1 95 ? -9.175 -3.822 21.248 1.00 90.81 95 ALA A C 1
ATOM 752 O O . ALA A 1 95 ? -9.703 -4.445 22.171 1.00 90.81 95 ALA A O 1
ATOM 753 N N . VAL A 1 96 ? -8.294 -4.397 20.423 1.00 92.38 96 VAL A N 1
ATOM 754 C CA . VAL A 1 96 ? -7.850 -5.791 20.571 1.00 92.38 96 VAL A CA 1
ATOM 755 C C . VAL A 1 96 ? -7.088 -5.987 21.884 1.00 92.38 96 VAL A C 1
ATOM 757 O O . VAL A 1 96 ? -7.323 -6.976 22.577 1.00 92.38 96 VAL A O 1
ATOM 760 N N . ALA A 1 97 ? -6.221 -5.049 22.270 1.00 91.81 97 ALA A N 1
ATOM 761 C CA . ALA A 1 97 ? -5.523 -5.099 23.553 1.00 91.81 97 ALA A CA 1
ATOM 762 C C . ALA A 1 97 ? -6.509 -5.082 24.736 1.00 91.81 97 ALA A C 1
ATOM 764 O O . ALA A 1 97 ? -6.427 -5.950 25.605 1.00 91.81 97 ALA A O 1
ATOM 765 N N . ALA A 1 98 ? -7.500 -4.184 24.720 1.00 89.62 98 ALA A N 1
ATOM 766 C CA . ALA A 1 98 ? -8.541 -4.119 25.749 1.00 89.62 98 ALA A CA 1
ATOM 767 C C . ALA A 1 98 ? -9.363 -5.420 25.839 1.00 89.62 98 ALA A C 1
ATOM 769 O O . ALA A 1 98 ? -9.678 -5.896 26.934 1.00 89.62 98 ALA A O 1
ATOM 770 N N . LEU A 1 99 ? -9.670 -6.039 24.693 1.00 90.62 99 LEU A N 1
ATOM 771 C CA . LEU A 1 99 ? -10.346 -7.337 24.643 1.00 90.62 99 LEU A CA 1
ATOM 772 C C . LEU A 1 99 ? -9.499 -8.445 25.291 1.00 90.62 99 LEU A C 1
ATOM 774 O O . LEU A 1 99 ? -10.016 -9.247 26.073 1.00 90.62 99 LEU A O 1
ATOM 778 N N . LEU A 1 100 ? -8.197 -8.488 24.990 1.00 91.94 100 LEU A N 1
ATOM 779 C CA . LEU A 1 100 ? -7.271 -9.473 25.556 1.00 91.94 100 LEU A CA 1
ATOM 780 C C . LEU A 1 100 ? -7.078 -9.291 27.068 1.00 91.94 100 LEU A C 1
ATOM 782 O O . LEU A 1 100 ? -7.021 -10.288 27.792 1.00 91.94 100 LEU A O 1
ATOM 786 N N . GLU A 1 101 ? -7.025 -8.052 27.558 1.00 89.50 101 GLU A N 1
ATOM 787 C CA . GLU A 1 101 ? -6.985 -7.750 28.995 1.00 89.50 101 GLU A CA 1
ATOM 788 C C . GLU A 1 101 ? -8.265 -8.216 29.707 1.00 89.50 101 GLU A C 1
ATOM 790 O O . GLU A 1 101 ? -8.193 -8.905 30.730 1.00 89.50 101 GLU A O 1
ATOM 795 N N . GLY A 1 102 ? -9.440 -7.944 29.128 1.00 85.19 102 GLY A N 1
ATOM 796 C CA . GLY A 1 102 ? -10.722 -8.433 29.651 1.00 85.19 102 GLY A CA 1
ATOM 797 C C . GLY A 1 102 ? -10.813 -9.965 29.686 1.00 85.19 102 GLY A C 1
ATOM 798 O O . GLY A 1 102 ? -11.311 -10.549 30.655 1.00 85.19 102 GLY A O 1
ATOM 799 N N . ALA A 1 103 ? -10.263 -10.633 28.668 1.00 83.62 103 ALA A N 1
ATOM 800 C CA . ALA A 1 103 ? -10.170 -12.092 28.603 1.00 83.62 103 ALA A CA 1
ATOM 801 C C . ALA A 1 103 ? -9.144 -12.675 29.599 1.00 83.62 103 ALA A C 1
ATOM 803 O O . ALA A 1 103 ? -9.299 -13.797 30.090 1.00 83.62 103 ALA A O 1
ATOM 804 N N . ALA A 1 104 ? -8.080 -11.937 29.927 1.00 76.94 104 ALA A N 1
ATOM 805 C CA . ALA A 1 104 ? -7.107 -12.351 30.936 1.00 76.94 104 ALA A CA 1
ATOM 806 C C . ALA A 1 104 ? -7.713 -12.351 32.351 1.00 76.94 104 ALA A C 1
ATOM 808 O O . ALA A 1 104 ? -7.414 -13.254 33.130 1.00 76.94 104 ALA A O 1
ATOM 809 N N . GLY A 1 105 ? -8.616 -11.410 32.652 1.00 62.47 105 GLY A N 1
ATOM 810 C CA . GLY A 1 105 ? -9.336 -11.344 33.931 1.00 62.47 105 GLY A CA 1
ATOM 811 C C . GLY A 1 105 ? -10.443 -12.394 34.113 1.00 62.47 105 GLY A C 1
ATOM 812 O O . GLY A 1 105 ? -10.840 -12.676 35.241 1.00 62.47 105 GLY A O 1
ATOM 813 N N . THR A 1 106 ? -10.927 -13.005 33.027 1.00 58.94 106 THR A N 1
ATOM 814 C CA . THR A 1 106 ? -12.000 -14.023 33.036 1.00 58.94 106 THR A CA 1
ATOM 815 C C . THR A 1 106 ? -11.494 -15.465 32.966 1.00 58.94 106 THR A C 1
ATOM 817 O O . THR A 1 106 ? -12.289 -16.399 33.067 1.00 58.94 106 THR A O 1
ATOM 820 N N . ARG A 1 107 ? -10.173 -15.684 32.898 1.00 57.50 107 ARG A N 1
ATOM 821 C CA . ARG A 1 107 ? -9.555 -17.005 33.099 1.00 57.50 107 ARG A CA 1
ATOM 822 C C . ARG A 1 107 ? -9.544 -17.381 34.586 1.00 57.50 107 ARG A C 1
ATOM 824 O O . ARG A 1 107 ? -8.489 -17.497 35.200 1.00 57.50 107 ARG A O 1
ATOM 831 N N . SER A 1 108 ? -10.724 -17.585 35.167 1.00 51.78 108 SER A N 1
ATOM 832 C CA . SER A 1 108 ? -10.871 -18.241 36.465 1.00 51.78 108 SER A CA 1
ATOM 833 C C . SER A 1 108 ? -11.690 -19.523 36.307 1.00 51.78 108 SER A C 1
ATOM 835 O O . SER A 1 108 ? -12.835 -19.488 35.871 1.00 51.78 108 SER A O 1
ATOM 837 N N . ALA A 1 109 ? -11.042 -20.625 36.691 1.00 52.84 109 ALA A N 1
ATOM 838 C CA . ALA A 1 109 ? -11.472 -22.023 36.756 1.00 52.84 109 ALA A CA 1
ATOM 839 C C . ALA A 1 109 ? -11.571 -22.816 35.428 1.00 52.84 109 ALA A C 1
ATOM 841 O O . ALA A 1 109 ? -12.466 -22.570 34.620 1.00 52.84 109 ALA A O 1
ATOM 842 N N . PRO A 1 110 ? -10.744 -23.871 35.232 1.00 53.31 110 PRO A N 1
ATOM 843 C CA . PRO A 1 110 ? -11.180 -24.982 34.401 1.00 53.31 110 PRO A CA 1
ATOM 844 C C . PRO A 1 110 ? -12.386 -25.608 35.107 1.00 53.31 110 PRO A C 1
ATOM 846 O O . PRO A 1 110 ? -12.295 -25.997 36.274 1.00 53.31 110 PRO A O 1
ATOM 849 N N . ALA A 1 111 ? -13.528 -25.673 34.427 1.00 51.78 111 ALA A N 1
ATOM 850 C CA . ALA A 1 111 ? -14.655 -26.456 34.902 1.00 51.78 111 ALA A CA 1
ATOM 851 C C . ALA A 1 111 ? -14.192 -27.916 35.005 1.00 51.78 111 ALA A C 1
ATOM 853 O O . ALA A 1 111 ? -14.040 -28.613 34.003 1.00 51.78 111 ALA A O 1
ATOM 854 N N . GLY A 1 112 ? -13.898 -28.348 36.232 1.00 50.41 112 GLY A N 1
ATOM 855 C CA . GLY A 1 112 ? -13.681 -29.741 36.573 1.00 50.41 112 GLY A CA 1
ATOM 856 C C . GLY A 1 112 ? -14.958 -30.514 36.277 1.00 50.41 112 GLY A C 1
ATOM 857 O O . GLY A 1 112 ? -15.890 -30.513 37.072 1.00 50.41 112 GLY A O 1
ATOM 858 N N . GLY A 1 113 ? -14.987 -31.139 35.109 1.00 41.84 113 GLY A N 1
ATOM 859 C CA . GLY A 1 113 ? -16.021 -32.053 34.654 1.00 41.84 113 GLY A CA 1
ATOM 860 C C . GLY A 1 113 ? -15.338 -33.167 33.885 1.00 41.84 113 GLY A C 1
ATOM 861 O O . GLY A 1 113 ? -15.342 -33.186 32.661 1.00 41.84 113 GLY A O 1
ATOM 862 N N . ALA A 1 114 ? -14.666 -34.041 34.628 1.00 51.00 114 ALA A N 1
ATOM 863 C CA . ALA A 1 114 ? -14.179 -35.306 34.120 1.00 51.00 114 ALA A CA 1
ATOM 864 C C . ALA A 1 114 ? -15.385 -36.178 33.741 1.00 51.00 114 ALA A C 1
ATOM 866 O O . ALA A 1 114 ? -15.998 -36.791 34.610 1.00 51.00 114 ALA A O 1
ATOM 867 N N . GLU A 1 115 ? -15.698 -36.261 32.452 1.00 45.28 115 GLU A N 1
ATOM 868 C CA . GLU A 1 115 ? -16.237 -37.493 31.884 1.00 45.28 115 GLU A CA 1
ATOM 869 C C . GLU A 1 115 ? -15.123 -38.133 31.065 1.00 45.28 115 GLU A C 1
ATOM 871 O O . GLU A 1 115 ? -14.772 -37.709 29.965 1.00 45.28 115 GLU A O 1
ATOM 876 N N . ALA A 1 116 ? -14.507 -39.133 31.692 1.00 46.19 116 ALA A N 1
ATOM 877 C CA . ALA A 1 116 ? -13.620 -40.068 31.040 1.00 46.19 116 ALA A CA 1
ATOM 878 C C . ALA A 1 116 ? -14.423 -40.802 29.960 1.00 46.19 116 ALA A C 1
ATOM 880 O O . ALA A 1 116 ? -15.301 -41.606 30.271 1.00 46.19 116 ALA A O 1
ATOM 881 N N . VAL A 1 117 ? -14.130 -40.515 28.695 1.00 47.28 117 VAL A N 1
ATOM 882 C CA . VAL A 1 117 ? -14.554 -41.382 27.597 1.00 47.28 117 VAL A CA 1
ATOM 883 C C . VAL A 1 117 ? -13.661 -42.624 27.667 1.00 47.28 117 VAL A C 1
ATOM 885 O O . VAL A 1 117 ? -12.437 -42.465 27.678 1.00 47.28 117 VAL A O 1
ATOM 888 N N . PRO A 1 118 ? -14.224 -43.839 27.790 1.00 48.97 118 PRO A N 1
ATOM 889 C CA . PRO A 1 118 ? -13.424 -45.043 27.903 1.00 48.97 118 PRO A CA 1
ATOM 890 C C . PRO A 1 118 ? -12.635 -45.292 26.615 1.00 48.97 118 PRO A C 1
ATOM 892 O O . PRO A 1 118 ? -13.162 -45.254 25.504 1.00 48.97 118 PRO A O 1
ATOM 895 N N . ASP A 1 119 ? -11.354 -45.538 26.844 1.00 49.19 119 ASP A N 1
ATOM 896 C CA . ASP A 1 119 ? -10.344 -46.057 25.940 1.00 49.19 119 ASP A CA 1
ATOM 897 C C . ASP A 1 119 ? -10.689 -47.513 25.589 1.00 49.19 119 ASP A C 1
ATOM 899 O O . ASP A 1 119 ? -10.686 -48.358 26.479 1.00 49.19 119 ASP A O 1
ATOM 903 N N . GLU A 1 120 ? -11.076 -47.784 24.337 1.00 43.94 120 GLU A N 1
ATOM 904 C CA . GLU A 1 120 ? -10.787 -49.033 23.606 1.00 43.94 120 GLU A CA 1
ATOM 905 C C . GLU A 1 120 ? -11.481 -49.047 22.229 1.00 43.94 120 GLU A C 1
ATOM 907 O O . GLU A 1 120 ? -12.693 -49.225 22.132 1.00 43.94 120 GLU A O 1
ATOM 912 N N . ALA A 1 121 ? -10.695 -48.914 21.153 1.00 42.38 121 ALA A N 1
ATOM 913 C CA . ALA A 1 121 ? -10.782 -49.773 19.960 1.00 42.38 121 ALA A CA 1
ATOM 914 C C . ALA A 1 121 ? -9.678 -49.422 18.941 1.00 42.38 121 ALA A C 1
ATOM 916 O O . ALA A 1 121 ? -9.854 -48.612 18.037 1.00 42.38 121 ALA A O 1
ATOM 917 N N . ALA A 1 122 ? -8.533 -50.078 19.127 1.00 41.50 122 ALA A N 1
ATOM 918 C CA . ALA A 1 122 ? -7.732 -50.747 18.100 1.00 41.50 122 ALA A CA 1
ATOM 919 C C . ALA A 1 122 ? -7.532 -50.077 16.718 1.00 41.50 122 ALA A C 1
ATOM 921 O O . ALA A 1 122 ? -8.377 -50.129 15.831 1.00 41.50 122 ALA A O 1
ATOM 922 N N . GLN A 1 123 ? -6.291 -49.617 16.520 1.00 49.19 123 GLN A N 1
ATOM 923 C CA . GLN A 1 123 ? -5.395 -50.036 15.431 1.00 49.19 123 GLN A CA 1
ATOM 924 C C . GLN A 1 123 ? -6.011 -50.246 14.036 1.00 49.19 123 GLN A C 1
ATOM 926 O O . GLN A 1 123 ? -6.484 -51.332 13.722 1.00 49.19 123 GLN A O 1
ATOM 931 N N . MET A 1 124 ? -5.772 -49.286 13.139 1.00 37.81 124 MET A N 1
ATOM 932 C CA . MET A 1 124 ? -5.324 -49.581 11.773 1.00 37.81 124 MET A CA 1
ATOM 933 C C . MET A 1 124 ? -4.412 -48.455 11.277 1.00 37.81 124 MET A C 1
ATOM 935 O O . MET A 1 124 ? -4.871 -47.407 10.835 1.00 37.81 124 MET A O 1
ATOM 939 N N . VAL A 1 125 ? -3.105 -48.700 11.350 1.00 49.59 125 VAL A N 1
ATOM 940 C CA . VAL A 1 125 ? -2.114 -48.056 10.485 1.00 49.59 125 VAL A CA 1
ATOM 941 C C . VAL A 1 125 ? -1.888 -49.009 9.314 1.00 49.59 125 VAL A C 1
ATOM 943 O O . VAL A 1 125 ? -1.622 -50.190 9.548 1.00 49.59 125 VAL A O 1
ATOM 946 N N . PRO A 1 126 ? -1.950 -48.509 8.075 1.00 45.44 126 PRO A N 1
ATOM 947 C CA . PRO A 1 126 ? -0.926 -48.892 7.121 1.00 45.44 126 PRO A CA 1
ATOM 948 C C . PRO A 1 126 ? -0.267 -47.656 6.502 1.00 45.44 126 PRO A C 1
ATOM 950 O O . PRO A 1 126 ? -0.919 -46.822 5.884 1.00 45.44 126 PRO A O 1
ATOM 953 N N . GLU A 1 127 ? 1.043 -47.603 6.734 1.00 45.94 127 GLU A N 1
ATOM 954 C CA . GLU A 1 127 ? 2.123 -47.097 5.882 1.00 45.94 127 GLU A CA 1
ATOM 955 C C . GLU A 1 127 ? 1.902 -45.824 5.052 1.00 45.94 127 GLU A C 1
ATOM 957 O O . GLU A 1 127 ? 1.232 -45.801 4.021 1.00 45.94 127 GLU A O 1
ATOM 962 N N . GLU A 1 128 ? 2.656 -44.791 5.426 1.00 50.56 128 GLU A N 1
ATOM 963 C CA . GLU A 1 128 ? 3.145 -43.795 4.479 1.00 50.56 128 GLU A CA 1
ATOM 964 C C . GLU A 1 128 ? 4.010 -44.452 3.387 1.00 50.56 128 GLU A C 1
ATOM 966 O O . GLU A 1 128 ? 4.950 -45.184 3.711 1.00 50.56 128 GLU A O 1
ATOM 971 N N . PRO A 1 129 ? 3.842 -44.103 2.101 1.00 49.41 129 PRO A N 1
ATOM 972 C CA . PRO A 1 129 ? 4.962 -44.103 1.183 1.00 49.41 129 PRO A CA 1
ATOM 973 C C . PRO A 1 129 ? 5.762 -42.812 1.381 1.00 49.41 129 PRO A C 1
ATOM 975 O O . PRO A 1 129 ? 5.392 -41.731 0.923 1.00 49.41 129 PRO A O 1
ATOM 978 N N . SER A 1 130 ? 6.886 -42.989 2.070 1.00 44.25 130 SER A N 1
ATOM 979 C CA . SER A 1 130 ? 8.071 -42.136 2.099 1.00 44.25 130 SER A CA 1
ATOM 980 C C . SER A 1 130 ? 8.306 -41.406 0.765 1.00 44.25 130 SER A C 1
ATOM 982 O O . SER A 1 130 ? 8.861 -41.952 -0.190 1.00 44.25 130 SER A O 1
ATOM 984 N N . GLY A 1 131 ? 7.890 -40.141 0.701 1.00 43.00 131 GLY A N 1
ATOM 985 C CA . GLY A 1 131 ? 8.324 -39.190 -0.316 1.00 43.00 131 GLY A CA 1
ATOM 986 C C . GLY A 1 131 ? 9.706 -38.676 0.057 1.00 43.00 131 GLY A C 1
ATOM 987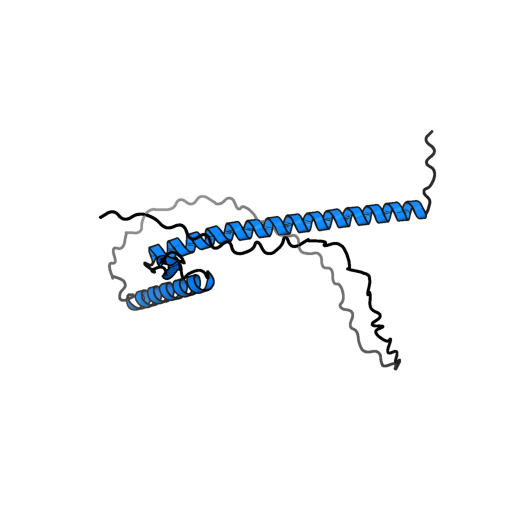 O O . GLY A 1 131 ? 9.833 -37.596 0.627 1.00 43.00 131 GLY A O 1
ATOM 988 N N . ALA A 1 132 ? 10.727 -39.491 -0.204 1.00 46.75 132 ALA A N 1
ATOM 989 C CA . ALA A 1 132 ? 12.122 -39.157 0.022 1.00 46.75 132 ALA A CA 1
ATOM 990 C C . ALA A 1 132 ? 12.470 -37.811 -0.635 1.00 46.75 132 ALA A C 1
ATOM 992 O O . ALA A 1 132 ? 12.556 -37.689 -1.858 1.00 46.75 132 ALA A O 1
ATOM 993 N N . LEU A 1 133 ? 12.706 -36.805 0.208 1.00 48.31 133 LEU A N 1
ATOM 994 C CA . LEU A 1 133 ? 13.561 -35.679 -0.126 1.00 48.31 133 LEU A CA 1
ATOM 995 C C . LEU A 1 133 ? 14.892 -36.265 -0.595 1.00 48.31 133 LEU A C 1
ATOM 997 O O . LEU A 1 133 ? 15.585 -36.941 0.166 1.00 48.31 133 LEU A O 1
ATOM 1001 N N . ALA A 1 134 ? 15.225 -36.043 -1.864 1.00 57.56 134 ALA A N 1
ATOM 1002 C CA . ALA A 1 134 ? 16.549 -36.349 -2.369 1.00 57.56 134 ALA A CA 1
ATOM 1003 C C . ALA A 1 134 ? 17.582 -35.62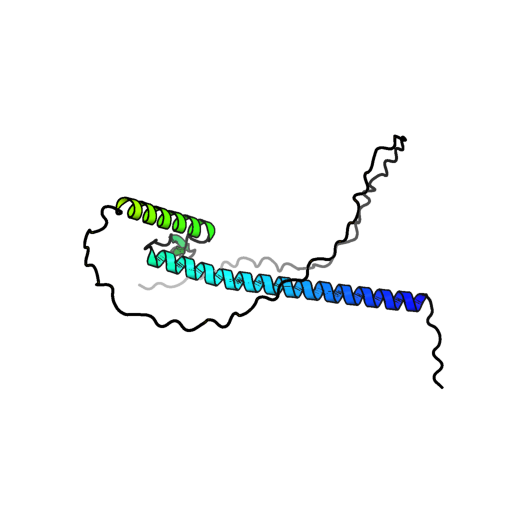7 -1.481 1.00 57.56 134 ALA A C 1
ATOM 1005 O O . ALA A 1 134 ? 17.464 -34.411 -1.297 1.00 57.56 134 ALA A O 1
ATOM 1006 N N . PRO A 1 135 ? 18.574 -36.331 -0.909 1.00 59.44 135 PRO A N 1
ATOM 1007 C CA . PRO A 1 135 ? 19.669 -35.666 -0.228 1.00 59.44 135 PRO A CA 1
ATOM 1008 C C . PRO A 1 135 ? 20.427 -34.812 -1.249 1.00 59.44 135 PRO A C 1
ATOM 1010 O O . PRO A 1 135 ? 20.847 -35.300 -2.300 1.00 59.44 135 PRO A O 1
ATOM 1013 N N . LEU A 1 136 ? 20.572 -33.523 -0.936 1.00 57.56 136 LEU A N 1
ATOM 1014 C CA . LEU A 1 136 ? 21.472 -32.613 -1.638 1.00 57.56 136 LEU A CA 1
ATOM 1015 C C . LEU A 1 136 ? 22.867 -33.260 -1.732 1.00 57.56 136 LEU A C 1
ATOM 1017 O O . LEU A 1 136 ? 23.345 -33.799 -0.729 1.00 57.56 136 LEU A O 1
ATOM 1021 N N . PRO A 1 137 ? 23.537 -33.227 -2.899 1.00 68.62 137 PRO A N 1
ATOM 1022 C CA . PRO A 1 137 ? 24.918 -33.678 -2.984 1.00 68.62 137 PRO A CA 1
ATOM 1023 C C . PRO A 1 137 ? 25.801 -32.797 -2.082 1.00 68.62 137 PRO A C 1
ATOM 1025 O O . PRO A 1 137 ? 25.554 -31.590 -1.988 1.00 68.62 137 PRO A O 1
ATOM 1028 N N . PRO A 1 138 ? 26.830 -33.362 -1.421 1.00 62.59 138 PRO A N 1
ATOM 1029 C CA . PRO A 1 138 ? 27.772 -32.566 -0.649 1.00 62.59 138 PRO A CA 1
ATOM 1030 C C . PRO A 1 138 ? 28.443 -31.550 -1.575 1.00 62.59 138 PRO A C 1
ATOM 1032 O O . PRO A 1 138 ? 28.962 -31.910 -2.635 1.00 62.59 138 PRO A O 1
ATOM 1035 N N . ALA A 1 139 ? 28.404 -30.280 -1.169 1.00 47.56 139 ALA A N 1
ATOM 1036 C CA . ALA A 1 139 ? 29.158 -29.218 -1.808 1.00 47.56 139 ALA A CA 1
ATOM 1037 C C . ALA A 1 139 ? 30.628 -29.647 -1.873 1.00 47.56 139 ALA A C 1
ATOM 1039 O O . ALA A 1 139 ? 31.266 -29.901 -0.851 1.00 47.56 139 ALA A O 1
ATOM 1040 N N . ALA A 1 140 ? 31.130 -29.786 -3.097 1.00 49.25 140 ALA A N 1
ATOM 1041 C CA . ALA A 1 140 ? 32.539 -29.984 -3.350 1.00 49.25 140 ALA A CA 1
ATOM 1042 C C . ALA A 1 140 ? 33.309 -28.817 -2.724 1.00 49.25 140 ALA A C 1
ATOM 1044 O O . ALA A 1 140 ? 32.975 -27.652 -2.945 1.00 49.25 140 ALA A O 1
ATOM 1045 N N . GLY A 1 141 ? 34.315 -29.165 -1.923 1.00 52.44 141 GLY A N 1
ATOM 1046 C CA . GLY A 1 141 ? 35.241 -28.227 -1.318 1.00 52.44 141 GLY A CA 1
ATOM 1047 C C . GLY A 1 141 ? 35.885 -27.343 -2.379 1.00 52.44 141 GLY A C 1
ATOM 1048 O O . GLY A 1 141 ? 36.549 -27.825 -3.294 1.00 52.44 141 GLY A O 1
ATOM 1049 N N . GLY A 1 142 ? 35.661 -26.044 -2.229 1.00 44.75 142 GLY A N 1
ATOM 1050 C CA . GLY A 1 142 ? 36.448 -24.984 -2.833 1.00 44.75 142 GLY A CA 1
ATOM 1051 C C . GLY A 1 142 ? 37.101 -24.215 -1.701 1.00 44.75 142 GLY A C 1
ATOM 1052 O O . GLY A 1 142 ? 36.601 -23.182 -1.276 1.00 44.75 142 GLY A O 1
ATOM 1053 N N . GLU A 1 143 ? 38.185 -24.780 -1.184 1.00 53.34 143 GLU A N 1
ATOM 1054 C CA . GLU A 1 143 ? 39.167 -24.109 -0.344 1.00 53.34 143 GLU A CA 1
ATOM 1055 C C . GLU A 1 143 ? 39.751 -22.957 -1.176 1.00 53.34 143 GLU A C 1
ATOM 1057 O O . GLU A 1 143 ? 40.606 -23.156 -2.035 1.00 53.34 143 GLU A O 1
ATOM 1062 N N . SER A 1 144 ? 39.193 -21.757 -1.022 1.00 51.59 144 SER A N 1
ATOM 1063 C CA . SER A 1 144 ? 39.822 -20.528 -1.498 1.00 51.59 144 SER A CA 1
ATOM 1064 C C . SER A 1 144 ? 40.443 -19.873 -0.284 1.00 51.59 144 SER A C 1
ATOM 1066 O O . SER A 1 144 ? 39.746 -19.313 0.557 1.00 51.59 144 SER A O 1
ATOM 1068 N N . ALA A 1 145 ? 41.754 -20.064 -0.194 1.00 52.72 145 ALA A N 1
ATOM 1069 C CA . ALA A 1 145 ? 42.643 -19.437 0.758 1.00 52.72 145 ALA A CA 1
ATOM 1070 C C . ALA A 1 145 ? 42.332 -17.942 0.892 1.00 52.72 145 ALA A C 1
ATOM 1072 O O . ALA A 1 145 ? 42.261 -17.223 -0.107 1.00 52.72 145 ALA A O 1
ATOM 1073 N N . GLU A 1 146 ? 42.160 -17.499 2.132 1.00 56.88 146 GLU A N 1
ATOM 1074 C CA . GLU A 1 146 ? 42.248 -16.094 2.503 1.00 56.88 146 GLU A CA 1
ATOM 1075 C C . GLU A 1 146 ? 43.677 -15.615 2.195 1.00 56.88 146 GLU A C 1
ATOM 1077 O O . GLU A 1 146 ? 44.630 -16.211 2.704 1.00 56.88 146 GLU A O 1
ATOM 1082 N N . PRO A 1 147 ? 43.881 -14.588 1.350 1.00 56.38 147 PRO A N 1
ATOM 1083 C CA . PRO A 1 147 ? 45.150 -13.891 1.334 1.00 56.38 147 PRO A CA 1
ATOM 1084 C C . PRO A 1 147 ? 45.171 -12.916 2.510 1.00 56.38 147 PRO A C 1
ATOM 1086 O O . PRO A 1 147 ? 44.433 -11.933 2.545 1.00 56.38 147 PRO A O 1
ATOM 1089 N N . ASP A 1 148 ? 46.032 -13.246 3.460 1.00 56.84 148 ASP A N 1
ATOM 1090 C CA . ASP A 1 148 ? 46.591 -12.373 4.480 1.00 56.84 148 ASP A CA 1
ATOM 1091 C C . ASP A 1 148 ? 47.255 -11.142 3.830 1.00 56.84 148 ASP A C 1
ATOM 1093 O O . ASP A 1 148 ? 48.139 -11.318 2.983 1.00 56.84 148 ASP A O 1
ATOM 1097 N N . PRO A 1 149 ? 46.852 -9.903 4.157 1.00 58.19 149 PRO A N 1
ATOM 1098 C CA . PRO A 1 149 ? 47.661 -8.734 3.879 1.00 58.19 149 PRO A CA 1
ATOM 1099 C C . PRO A 1 149 ? 48.369 -8.291 5.166 1.00 58.19 149 PRO A C 1
ATOM 1101 O O . PRO A 1 149 ? 47.911 -7.373 5.851 1.00 58.19 149 PRO A O 1
ATOM 1104 N N . GLU A 1 150 ? 49.512 -8.915 5.465 1.00 53.12 150 GLU A N 1
ATOM 1105 C CA . GLU A 1 150 ? 50.540 -8.256 6.268 1.00 53.12 150 GLU A CA 1
ATOM 1106 C C . GLU A 1 150 ? 51.071 -7.048 5.481 1.00 53.12 150 GLU A C 1
ATOM 1108 O O . GLU A 1 150 ? 51.565 -7.158 4.360 1.00 53.12 150 GLU A O 1
ATOM 1113 N N . GLU A 1 151 ? 50.834 -5.886 6.083 1.00 54.00 151 GLU A N 1
ATOM 1114 C CA . GLU A 1 151 ? 51.701 -4.713 6.181 1.00 54.00 151 GLU A CA 1
ATOM 1115 C C . GLU A 1 151 ? 52.876 -4.639 5.194 1.00 54.00 151 GLU A C 1
ATOM 1117 O O . GLU A 1 151 ? 53.879 -5.330 5.343 1.00 54.00 151 GLU A O 1
ATOM 1122 N N . ASP A 1 152 ? 52.803 -3.679 4.267 1.00 52.94 152 ASP A N 1
ATOM 1123 C CA . ASP A 1 152 ? 54.015 -3.066 3.736 1.00 52.94 152 ASP A CA 1
ATOM 1124 C C . ASP A 1 152 ? 53.857 -1.546 3.637 1.00 52.94 152 ASP A C 1
ATOM 1126 O O . ASP A 1 152 ? 52.792 -0.991 3.344 1.00 52.94 152 ASP A O 1
ATOM 1130 N N . GLU A 1 153 ? 54.943 -0.892 4.011 1.00 51.62 153 GLU A N 1
ATOM 1131 C CA . GLU A 1 153 ? 55.020 0.454 4.545 1.00 51.62 153 GLU A CA 1
ATOM 1132 C C . GLU A 1 153 ? 54.800 1.591 3.525 1.00 51.62 153 GLU A C 1
ATOM 1134 O O . GLU A 1 153 ? 55.109 1.515 2.340 1.00 51.62 153 GLU A O 1
ATOM 1139 N N . ALA A 1 154 ? 54.298 2.698 4.075 1.00 54.41 154 ALA A N 1
ATOM 1140 C CA . ALA A 1 154 ? 54.563 4.099 3.747 1.00 54.41 154 ALA A CA 1
ATOM 1141 C C . ALA A 1 154 ? 55.361 4.458 2.470 1.00 54.41 154 ALA A C 1
ATOM 1143 O O . ALA A 1 154 ? 56.576 4.323 2.439 1.00 54.41 154 ALA A O 1
ATOM 1144 N N . HIS A 1 155 ? 54.709 5.189 1.555 1.00 53.06 155 HIS A N 1
ATOM 1145 C CA . HIS A 1 155 ? 55.267 6.342 0.819 1.00 53.06 155 HIS A CA 1
ATOM 1146 C C . HIS A 1 155 ? 54.092 7.274 0.444 1.00 53.06 155 HIS A C 1
ATOM 1148 O O . HIS A 1 155 ? 53.190 6.883 -0.282 1.00 53.06 155 HIS A O 1
ATOM 1154 N N . ALA A 1 156 ? 53.887 8.378 1.164 1.00 50.97 156 ALA A N 1
ATOM 1155 C CA . ALA A 1 156 ? 54.409 9.716 0.856 1.00 50.97 156 ALA A CA 1
ATOM 1156 C C . ALA A 1 156 ? 53.730 10.408 -0.353 1.00 50.97 156 ALA A C 1
ATOM 1158 O O . ALA A 1 156 ? 53.997 10.069 -1.497 1.00 50.97 156 ALA A O 1
ATOM 1159 N N . SER A 1 157 ? 52.918 11.424 -0.017 1.00 51.66 157 SER A N 1
ATOM 1160 C CA . SER A 1 157 ? 52.740 12.739 -0.675 1.00 51.66 157 SER A CA 1
ATOM 1161 C C . SER A 1 157 ? 52.457 12.841 -2.183 1.00 51.66 157 SER A C 1
ATOM 1163 O O . SER A 1 157 ? 53.356 12.624 -2.985 1.00 51.66 157 SER A O 1
ATOM 1165 N N . ASP A 1 158 ? 51.264 13.350 -2.513 1.00 51.03 158 ASP A N 1
ATOM 1166 C CA . ASP A 1 158 ? 50.993 14.436 -3.490 1.00 51.03 158 ASP A CA 1
ATOM 1167 C C . ASP A 1 158 ? 49.472 14.694 -3.423 1.00 51.03 158 ASP A C 1
ATOM 1169 O O . ASP A 1 158 ? 48.676 13.815 -3.738 1.00 51.03 158 ASP A O 1
ATOM 1173 N N . ASP A 1 159 ? 48.963 15.713 -2.732 1.00 58.25 159 ASP A N 1
ATOM 1174 C CA . ASP A 1 159 ? 48.889 17.122 -3.151 1.00 58.25 159 ASP A CA 1
ATOM 1175 C C . ASP A 1 159 ? 48.552 17.324 -4.638 1.00 58.25 159 ASP A C 1
ATOM 1177 O O . ASP A 1 159 ? 49.395 17.652 -5.467 1.00 58.25 159 ASP A O 1
ATOM 1181 N N . ALA A 1 160 ? 47.276 17.128 -4.968 1.00 55.56 160 ALA A N 1
ATOM 1182 C CA . ALA A 1 160 ? 46.655 17.734 -6.136 1.00 55.56 160 ALA A CA 1
ATOM 1183 C C . ALA A 1 160 ? 45.184 18.014 -5.810 1.00 55.56 160 ALA A C 1
ATOM 1185 O O . ALA A 1 160 ? 44.301 17.179 -6.012 1.00 55.56 160 ALA A O 1
ATOM 1186 N N . GLU A 1 161 ? 44.927 19.201 -5.263 1.00 57.19 161 GLU A N 1
ATOM 1187 C CA . GLU A 1 161 ? 43.605 19.809 -5.350 1.00 57.19 161 GLU A CA 1
ATOM 1188 C C . GLU A 1 161 ? 43.288 20.069 -6.827 1.00 57.19 161 GLU A C 1
ATOM 1190 O O . GLU A 1 161 ? 43.836 20.988 -7.437 1.00 57.19 161 GLU A O 1
ATOM 1195 N N . GLU A 1 162 ? 42.411 19.257 -7.419 1.00 60.78 162 GLU A N 1
ATOM 1196 C CA . GLU A 1 162 ? 41.774 19.632 -8.679 1.00 60.78 162 GLU A CA 1
ATOM 1197 C C . GLU A 1 162 ? 40.520 20.472 -8.385 1.00 60.78 162 GLU A C 1
ATOM 1199 O O . GLU A 1 162 ? 39.635 20.033 -7.641 1.00 60.78 162 GLU A O 1
ATOM 1204 N N . PRO A 1 163 ? 40.431 21.697 -8.934 1.00 61.16 163 PRO A N 1
ATOM 1205 C CA . PRO A 1 163 ? 39.331 22.604 -8.662 1.00 61.16 163 PRO A CA 1
ATOM 1206 C C . PRO A 1 163 ? 38.038 22.110 -9.311 1.00 61.16 163 PRO A C 1
ATOM 1208 O O . PRO A 1 163 ? 37.981 21.808 -10.503 1.00 61.16 163 PRO A O 1
ATOM 1211 N N . VAL A 1 164 ? 36.971 22.118 -8.515 1.00 54.47 164 VAL A N 1
ATOM 1212 C CA . VAL A 1 164 ? 35.591 21.995 -8.981 1.00 54.47 164 VAL A CA 1
ATOM 1213 C C . VAL A 1 164 ? 35.275 23.248 -9.800 1.00 54.47 164 VAL A C 1
ATOM 1215 O O . VAL A 1 164 ? 34.991 24.311 -9.252 1.00 54.47 164 VAL A O 1
ATOM 1218 N N . SER A 1 165 ? 35.394 23.142 -11.122 1.00 54.59 165 SER A N 1
ATOM 1219 C CA . SER A 1 165 ? 34.916 24.153 -12.059 1.00 54.59 165 SER A CA 1
ATOM 1220 C C . SER A 1 165 ? 33.386 24.128 -12.075 1.00 54.59 165 SER A C 1
ATOM 1222 O O . SER A 1 165 ? 32.763 23.345 -12.793 1.00 54.59 165 SER A O 1
ATOM 1224 N N . ASP A 1 166 ? 32.813 24.976 -11.228 1.00 58.03 166 ASP A N 1
ATOM 1225 C CA . ASP A 1 166 ? 31.457 25.509 -11.309 1.00 58.03 166 ASP A CA 1
ATOM 1226 C C . ASP A 1 166 ? 31.386 26.448 -12.525 1.00 58.03 166 ASP A C 1
ATOM 1228 O O . ASP A 1 166 ? 31.571 27.658 -12.413 1.00 58.03 166 ASP A O 1
ATOM 1232 N N . GLU A 1 167 ? 31.224 25.881 -13.722 1.00 53.94 167 GLU A N 1
ATOM 1233 C CA . GLU A 1 167 ? 30.846 26.649 -14.908 1.00 53.94 167 GLU A CA 1
ATOM 1234 C C . GLU A 1 167 ? 29.449 26.219 -15.341 1.00 53.94 167 GLU A C 1
ATOM 1236 O O . GLU A 1 167 ? 29.198 25.080 -15.736 1.00 53.94 167 GLU A O 1
ATOM 1241 N N . GLY A 1 168 ? 28.533 27.172 -15.172 1.00 54.78 168 GLY A N 1
ATOM 1242 C CA . GLY A 1 168 ? 27.113 27.034 -15.394 1.00 54.78 168 GLY A CA 1
ATOM 1243 C C . GLY A 1 168 ? 26.775 26.550 -16.795 1.00 54.78 168 GLY A C 1
ATOM 1244 O O . GLY A 1 168 ? 27.114 27.175 -17.798 1.00 54.78 168 GLY A O 1
ATOM 1245 N N . ASP A 1 169 ? 25.979 25.487 -16.835 1.00 48.53 169 ASP A N 1
ATOM 1246 C CA . ASP A 1 169 ? 25.163 25.157 -17.994 1.00 48.53 169 ASP A CA 1
ATOM 1247 C C . ASP A 1 169 ? 23.910 26.052 -17.960 1.00 48.53 169 ASP A C 1
ATOM 1249 O O . ASP A 1 169 ? 22.781 25.644 -17.675 1.00 48.53 169 ASP A O 1
ATOM 1253 N N . GLU A 1 170 ? 24.151 27.344 -18.190 1.00 57.28 170 GLU A N 1
ATOM 1254 C CA . GLU A 1 170 ? 23.151 28.361 -18.496 1.00 57.28 170 GLU A CA 1
ATOM 1255 C C . GLU A 1 170 ? 22.756 28.195 -19.974 1.00 57.28 170 GLU A C 1
ATOM 1257 O O . GLU A 1 170 ? 23.067 29.009 -20.840 1.00 57.28 170 GLU A O 1
ATOM 1262 N N . ALA A 1 171 ? 22.100 27.076 -20.290 1.00 53.75 171 ALA A N 1
ATOM 1263 C CA . ALA A 1 171 ? 21.574 26.789 -21.619 1.00 53.75 171 ALA A CA 1
ATOM 1264 C C . ALA A 1 171 ? 20.040 26.880 -21.613 1.00 53.75 171 ALA A C 1
ATOM 1266 O O . ALA A 1 171 ? 19.321 25.894 -21.460 1.00 53.75 171 ALA A O 1
ATOM 1267 N N . ALA A 1 172 ? 19.576 28.119 -21.784 1.00 57.38 172 ALA A N 1
ATOM 1268 C CA . ALA A 1 172 ? 18.374 28.511 -22.521 1.00 57.38 172 ALA A CA 1
ATOM 1269 C C . ALA A 1 172 ? 17.095 27.686 -22.269 1.00 57.38 172 ALA A C 1
ATOM 1271 O O . ALA A 1 172 ? 16.744 26.769 -23.016 1.00 57.38 172 ALA A O 1
ATOM 1272 N N . ARG A 1 173 ? 16.328 28.112 -21.260 1.00 54.66 173 ARG A N 1
ATOM 1273 C CA . ARG A 1 173 ? 14.911 27.767 -21.095 1.00 54.66 173 ARG A CA 1
ATOM 1274 C C . ARG A 1 173 ? 14.059 29.040 -21.029 1.00 54.66 173 ARG A C 1
ATOM 1276 O O . ARG A 1 173 ? 13.481 29.341 -19.999 1.00 54.66 173 ARG A O 1
ATOM 1283 N N . GLU A 1 174 ? 13.998 29.758 -22.139 1.00 55.66 174 GLU A N 1
ATOM 1284 C CA . GLU A 1 174 ? 13.097 30.878 -22.469 1.00 55.66 174 GLU A CA 1
ATOM 1285 C C . GLU A 1 174 ? 13.094 30.895 -24.009 1.00 55.66 174 GLU A C 1
ATOM 1287 O O . GLU A 1 174 ? 14.153 30.768 -24.609 1.00 55.66 174 GLU A O 1
ATOM 1292 N N . GLU A 1 175 ? 12.007 30.895 -24.768 1.00 55.72 175 GLU A N 1
ATOM 1293 C CA . GLU A 1 175 ? 10.650 31.384 -24.590 1.00 55.72 175 GLU A CA 1
ATOM 1294 C C . GLU A 1 175 ? 9.727 30.466 -25.410 1.00 55.72 175 GLU A C 1
ATOM 1296 O O . GLU A 1 175 ? 10.078 30.108 -26.527 1.00 55.72 175 GLU A O 1
ATOM 1301 N N . ASP A 1 176 ? 8.571 30.074 -24.873 1.00 53.47 176 ASP A N 1
ATOM 1302 C CA . ASP A 1 176 ? 7.356 29.824 -25.668 1.00 53.47 176 ASP A CA 1
ATOM 1303 C C . ASP A 1 176 ? 6.205 29.467 -24.720 1.00 53.47 176 ASP A C 1
ATOM 1305 O O . ASP A 1 176 ? 5.839 28.310 -24.507 1.00 53.47 176 ASP A O 1
ATOM 1309 N N . ALA A 1 177 ? 5.639 30.501 -24.104 1.00 54.12 177 ALA A N 1
ATOM 1310 C CA . ALA A 1 177 ? 4.303 30.440 -23.527 1.00 54.12 177 ALA A CA 1
ATOM 1311 C C . ALA A 1 177 ? 3.666 31.832 -23.594 1.00 54.12 177 ALA A C 1
ATOM 1313 O O . ALA A 1 177 ? 3.413 32.482 -22.584 1.00 54.12 177 ALA A O 1
ATOM 1314 N N . TYR A 1 178 ? 3.391 32.277 -24.822 1.00 56.47 178 TYR A N 1
ATOM 1315 C CA . TYR A 1 178 ? 2.292 33.202 -25.076 1.00 56.47 178 TYR A CA 1
ATOM 1316 C C . TYR A 1 178 ? 0.989 32.525 -24.625 1.00 56.47 178 TYR A C 1
ATOM 1318 O O . TYR A 1 178 ? 0.380 31.757 -25.368 1.00 56.47 178 TYR A O 1
ATOM 1326 N N . ALA A 1 179 ? 0.570 32.792 -23.392 1.00 55.16 179 ALA A N 1
ATOM 1327 C CA . ALA A 1 179 ? -0.818 32.656 -22.985 1.00 55.16 179 ALA A CA 1
ATOM 1328 C C . ALA A 1 179 ? -1.350 34.071 -22.767 1.00 55.16 179 ALA A C 1
ATOM 1330 O O . ALA A 1 179 ? -1.201 34.655 -21.697 1.00 55.16 179 ALA A O 1
ATOM 1331 N N . GLU A 1 180 ? -1.905 34.633 -23.839 1.00 57.84 180 GLU A N 1
ATOM 1332 C CA . GLU A 1 180 ? -2.719 35.841 -23.798 1.00 57.84 180 GLU A CA 1
ATOM 1333 C C . GLU A 1 180 ? -3.803 35.682 -22.723 1.00 57.84 180 GLU A C 1
ATOM 1335 O O . GLU A 1 180 ? -4.642 34.782 -22.791 1.00 57.84 180 GLU A O 1
ATOM 1340 N N . GLU A 1 181 ? -3.787 36.556 -21.719 1.00 62.38 181 GLU A N 1
ATOM 1341 C CA . GLU A 1 181 ? -4.915 36.739 -20.815 1.00 62.38 181 GLU A CA 1
ATOM 1342 C C . GLU A 1 181 ? -6.075 37.391 -21.586 1.00 62.38 181 GLU A C 1
ATOM 1344 O O . GLU A 1 181 ? -5.918 38.511 -22.086 1.00 62.38 181 GLU A O 1
ATOM 1349 N N . PRO A 1 182 ? -7.281 36.798 -21.649 1.00 60.28 182 PRO A N 1
ATOM 1350 C CA . PRO A 1 182 ? -8.455 37.582 -21.975 1.00 60.28 182 PRO A CA 1
ATOM 1351 C C . PRO A 1 182 ? -8.882 38.380 -20.740 1.00 60.28 182 PRO A C 1
ATOM 1353 O O . PRO A 1 182 ? -9.502 37.869 -19.810 1.00 60.28 182 PRO A O 1
ATOM 1356 N N . ALA A 1 183 ? -8.500 39.654 -20.784 1.00 54.28 183 ALA A N 1
ATOM 1357 C CA . ALA A 1 183 ? -9.304 40.833 -20.488 1.00 54.28 183 ALA A CA 1
ATOM 1358 C C . ALA A 1 183 ? -10.394 40.708 -19.406 1.00 54.28 183 ALA A C 1
ATOM 1360 O O . ALA A 1 183 ? -11.436 40.076 -19.581 1.00 54.28 183 ALA A O 1
ATOM 1361 N N . TYR A 1 184 ? -10.189 41.492 -18.348 1.00 47.97 184 TYR A N 1
ATOM 1362 C CA . TYR A 1 184 ? -11.206 42.038 -17.457 1.00 47.97 184 TYR A CA 1
ATOM 1363 C C . TYR A 1 184 ? -12.515 42.368 -18.198 1.00 47.97 184 TYR A C 1
ATOM 1365 O O . TYR A 1 184 ? -12.639 43.394 -18.867 1.00 47.97 184 TYR A O 1
ATOM 1373 N N . GLY A 1 185 ? -13.508 41.494 -18.036 1.00 50.81 185 GLY A N 1
ATOM 1374 C CA . GLY A 1 185 ? -14.899 41.758 -18.374 1.00 50.81 185 GLY A CA 1
ATOM 1375 C C . GLY A 1 185 ? -15.506 42.682 -17.327 1.00 50.81 185 GLY A C 1
ATOM 1376 O O . GLY A 1 185 ? -15.794 42.27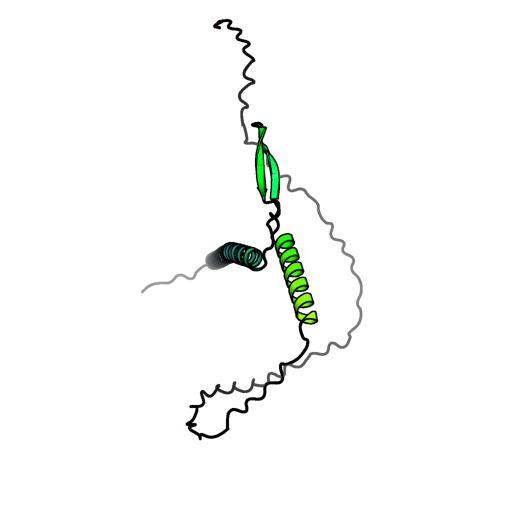6 -16.204 1.00 50.81 185 GLY A O 1
ATOM 1377 N N . THR A 1 186 ? -15.643 43.938 -17.723 1.00 55.19 186 THR A N 1
ATOM 1378 C CA . THR A 1 186 ? -16.333 45.040 -17.058 1.00 55.19 186 THR A CA 1
ATOM 1379 C C . THR A 1 186 ? -17.649 44.656 -16.384 1.00 55.19 186 THR A C 1
ATOM 1381 O O . THR A 1 186 ? -18.525 44.032 -16.977 1.00 55.19 186 THR A O 1
ATOM 1384 N N . VAL A 1 187 ? -17.780 45.152 -15.154 1.00 53.84 187 VAL A N 1
ATOM 1385 C CA . VAL A 1 187 ? -19.015 45.376 -14.400 1.00 53.84 187 VAL A CA 1
ATOM 1386 C C . VAL A 1 187 ? -20.106 45.924 -15.327 1.00 53.84 187 VAL A C 1
ATOM 1388 O O . VAL A 1 187 ? -19.920 46.966 -15.950 1.00 53.84 187 VAL A O 1
ATOM 1391 N N . SER A 1 188 ? -21.243 45.238 -15.414 1.00 51.78 188 SER A N 1
ATOM 1392 C CA . SER A 1 188 ? -22.507 45.852 -15.823 1.00 51.78 188 SER A CA 1
ATOM 1393 C C . SER A 1 188 ? -23.459 45.758 -14.643 1.00 51.78 188 SER A C 1
ATOM 1395 O O . SER A 1 188 ? -24.031 44.708 -14.355 1.00 51.78 188 SER A O 1
ATOM 1397 N N . ASP A 1 189 ? -23.526 46.876 -13.923 1.00 54.78 189 ASP A N 1
ATOM 1398 C CA . ASP A 1 189 ? -24.727 47.321 -13.234 1.00 54.78 189 ASP A CA 1
ATOM 1399 C C . ASP A 1 189 ? -25.871 47.319 -14.252 1.00 54.78 189 ASP A C 1
ATOM 1401 O O . ASP A 1 189 ? -25.878 48.146 -15.158 1.00 54.78 189 ASP A O 1
ATOM 1405 N N . ASP A 1 190 ? -26.830 46.411 -14.094 1.00 58.41 190 ASP A N 1
ATOM 1406 C CA . ASP A 1 190 ? -28.164 46.588 -14.661 1.00 58.41 190 ASP A CA 1
ATOM 1407 C C . ASP A 1 190 ? -29.197 46.416 -13.547 1.00 58.41 190 ASP A C 1
ATOM 1409 O O . ASP A 1 190 ? -29.665 45.330 -13.194 1.00 58.41 190 ASP A O 1
ATOM 1413 N N . LEU A 1 191 ? -29.514 47.574 -12.973 1.00 56.69 191 LEU A N 1
ATOM 1414 C CA . LEU A 1 191 ? -30.792 47.894 -12.366 1.00 56.69 191 LEU A CA 1
ATOM 1415 C C . LEU A 1 191 ? -31.921 47.587 -13.358 1.00 56.69 191 LEU A C 1
ATOM 1417 O O . LEU A 1 191 ? -32.075 48.287 -14.351 1.00 56.69 191 LEU A O 1
ATOM 1421 N N . HIS A 1 192 ? -32.783 46.628 -13.026 1.00 56.28 192 HIS A N 1
ATOM 1422 C CA . HIS A 1 192 ? -34.178 46.657 -13.465 1.00 56.28 192 HIS A CA 1
ATOM 1423 C C . HIS A 1 192 ? -35.102 46.100 -12.372 1.00 56.28 192 HIS A C 1
ATOM 1425 O O . HIS A 1 192 ? -35.336 44.905 -12.230 1.00 56.28 192 HIS A O 1
ATOM 1431 N N . GLU A 1 193 ? -35.555 47.025 -11.529 1.00 53.28 193 GLU A N 1
ATOM 1432 C CA . GLU A 1 193 ? -36.969 47.319 -11.266 1.00 53.28 193 GLU A CA 1
ATOM 1433 C C . GLU A 1 193 ? -38.006 46.319 -11.843 1.00 53.28 193 GLU A C 1
ATOM 1435 O O . GLU A 1 193 ? -38.138 46.220 -13.061 1.00 53.28 193 GLU A O 1
ATOM 1440 N N . ALA A 1 194 ? -38.787 45.643 -10.979 1.00 52.72 194 ALA A N 1
ATOM 1441 C CA . ALA A 1 194 ? -40.271 45.653 -10.972 1.00 52.72 194 ALA A CA 1
ATOM 1442 C C . ALA A 1 194 ? -40.937 44.423 -10.298 1.00 52.72 194 ALA A C 1
ATOM 1444 O O . ALA A 1 194 ? -40.571 43.280 -10.552 1.00 52.72 194 ALA A O 1
ATOM 1445 N N . GLY A 1 195 ? -42.018 44.696 -9.541 1.00 51.88 195 GLY A N 1
ATOM 1446 C CA . GLY A 1 195 ? -43.126 43.776 -9.197 1.00 51.88 195 GLY A CA 1
ATOM 1447 C C . GLY A 1 195 ? -43.002 43.098 -7.824 1.00 51.88 195 GLY A C 1
ATOM 1448 O O . GLY A 1 195 ? -42.272 42.130 -7.694 1.00 51.88 195 GLY A O 1
ATOM 1449 N N . TRP A 1 196 ? -43.587 43.561 -6.710 1.00 56.94 196 TRP A N 1
ATOM 1450 C CA . TRP A 1 196 ? -45.018 43.738 -6.385 1.00 56.94 196 TRP A CA 1
ATOM 1451 C C . TRP A 1 196 ? -45.929 42.581 -6.821 1.00 56.94 196 TRP A C 1
ATOM 1453 O O . TRP A 1 196 ? -46.387 42.565 -7.958 1.00 56.94 196 TRP A O 1
ATOM 1463 N N . GLN A 1 197 ? -46.237 41.687 -5.873 1.00 51.25 197 GLN A N 1
ATOM 1464 C CA . GLN A 1 197 ? -47.573 41.181 -5.481 1.00 51.25 197 GLN A CA 1
ATOM 1465 C C . GLN A 1 197 ? -47.345 40.231 -4.282 1.00 51.25 197 GLN A C 1
ATOM 1467 O O . GLN A 1 197 ? -46.563 39.294 -4.393 1.00 51.25 197 GLN A O 1
ATOM 1472 N N . ALA A 1 198 ? -47.667 40.662 -3.058 1.00 60.12 198 ALA A N 1
ATOM 1473 C CA . ALA A 1 198 ? -48.968 40.525 -2.384 1.00 60.12 198 ALA A CA 1
ATOM 1474 C C . ALA A 1 198 ? -49.257 39.074 -1.972 1.00 60.12 198 ALA A C 1
ATOM 1476 O O . ALA A 1 198 ? -49.521 38.249 -2.870 1.00 60.12 198 ALA A O 1
#

Foldseek 3Di:
DDDDDDDDPVRVVVVVVVVVVVVVVVVVVVVVVVVVVVVVVVVVVVVVLVVVLVVLCVVLVPDFDWDWDQDPVRDIDIDGPPPDPVVSVVVSVVSVVVVVVVVVVPPDDDPPDDPDDDDDDDDDDDDDPDPDDDDDDPDDDDPDDDDDDPDDDDDDDDDDDDDDPPDDPPPDDDDDDPPDDPDDDDDDDDDDDDDDDD

Secondary structure (DSSP, 8-state):
----PPPPHHHHHHHHHHHHHHHHHHHHHHHHHHHHHHHHHHHHHHHHHHHHHHHHHHHHT-PPPEEEEE-TTS-EEEEES---HHHHHHHHHHHHHHHHHHHHHT---------------------------PPPPPPPP---------------------------------------------------------

Sequence (198 aa):
MTTTTPKTARQLRAEWQAEIARREAEIVAAERAEARRIDEALRRAGRARVAAVETLYEMLGIDEQTKTRTRRDGSVQTVRADLDEAERAERLVAAVAALLEGAAGTRSAPAGGAEAVPDEAAQMVPEEPSGALAPLPPAAGGESAEPDPEEDEAHASDDAEEPVSDEGDEAAREEDAYAEEPAYGTVSDDLHEAGWQA